Protein AF-A0A5K3EGL2-F1 (afdb_monomer_lite)

Foldseek 3Di:
DVVVVLVVVQVVLCVPQVVCLVVLQVLLVVLVVLLVDDDDAPVNLVSLVVSLVVCVVCVVVSVVSLVSNQVSLVVCVVVVRPHDVVSNVSSVVSVVSSVVSVVSNVVSVVVCVVCVVVNLVVLVVLVVVLVVVLVVLLVCCVPPALPDPPDDLVRSLVRLVVNLVVLVVSVVSLVVSQSSCVVVVHPRDDPVVSVVVNVVSVVSNVVSVLVVVVVVVVVVQVVDDPVRDDPVVVVVVVVVSVVD

Radius of gyration: 32.55 Å; chains: 1; bounding box: 80×24×94 Å

Secondary structure (DSSP, 8-state):
-HHHHHHHHHHHHHHHHTTHHHHHHHHHHHHHHHHTS---SHHHHHHHHHHHHHHHHHHHHHHHHHHHHHHHHHHHHHTT----HHHHHHHHHHHHHHHHHHHHHHHHHHHHHHHHHHHHHHHHHHHHHHHHHHHHHHHHHHHHSTT-TT--HHHHHHHHHHHHHHHHHHHHHHHHHHHHHHHTTPPPPP-HHHHHHHHHHHHHHHHHHHHHHHHHHHHHHHTS-GGG--HHHHHHHHHHHHH-

InterPro domains:
  IPR026983 Dynein heavy chain [PTHR46961] (5-244)

Organism: Mesocestoides corti (NCBI:txid53468)

Sequence (244 aa):
MIITLKKNYVQAFISQFIAPLDEIQNQLEEWDRNLTKHVVNLDDIAFVMETLADIREKDIDLDMSLIQCEDASNLVSKYNVPFPKELADRVESVRYAYLRIKEKALQQLDHILSIQADYKDGLLESITALRQVVAEFEVDYDEKGPMVPGLMPQVALDRQIQFKNRHDNLTRKVVTANKGEQLFGLPISDYSRIAQIGKELELLQRLYGLYNEVNKTVSGYYDIIWRDVNMEKIAADLEDFQKK

Structure (mmCIF, N/CA/C/O backbone):
data_AF-A0A5K3EGL2-F1
#
_entry.id   AF-A0A5K3EGL2-F1
#
loop_
_atom_site.group_PDB
_atom_site.id
_atom_site.type_symbol
_atom_site.label_atom_id
_atom_site.label_alt_id
_atom_site.label_comp_id
_atom_site.label_asym_id
_atom_site.label_entity_id
_atom_site.label_seq_id
_atom_site.pdbx_PDB_ins_code
_atom_site.Cartn_x
_atom_site.Cartn_y
_atom_site.Cartn_z
_atom_site.occupancy
_atom_site.B_iso_or_equiv
_atom_site.auth_seq_id
_atom_site.auth_comp_id
_atom_site.auth_asym_id
_atom_site.auth_atom_id
_atom_site.pdbx_PDB_model_num
ATOM 1 N N . MET A 1 1 ? -3.491 1.022 58.671 1.00 62.78 1 MET A N 1
ATOM 2 C CA . MET A 1 1 ? -3.556 -0.338 58.088 1.00 62.78 1 MET A CA 1
ATOM 3 C C . MET A 1 1 ? -4.687 -0.480 57.060 1.00 62.78 1 MET A C 1
ATOM 5 O O . MET A 1 1 ? -4.384 -0.749 55.909 1.00 62.78 1 MET A O 1
ATOM 9 N N . ILE A 1 2 ? -5.959 -0.218 57.406 1.00 71.31 2 ILE A N 1
ATOM 10 C CA . ILE A 1 2 ? -7.111 -0.362 56.479 1.00 71.31 2 ILE A CA 1
ATOM 11 C C . ILE A 1 2 ? -7.051 0.592 55.268 1.00 71.31 2 ILE A C 1
ATOM 13 O O . ILE A 1 2 ? -7.334 0.182 54.147 1.00 71.31 2 ILE A O 1
ATOM 17 N N . ILE A 1 3 ? -6.642 1.850 55.467 1.00 73.38 3 ILE A N 1
ATOM 18 C CA . ILE A 1 3 ? -6.520 2.845 54.381 1.00 73.38 3 ILE A CA 1
ATOM 19 C C . ILE A 1 3 ? -5.454 2.418 53.356 1.00 73.38 3 ILE A C 1
ATOM 21 O O . ILE A 1 3 ? -5.684 2.493 52.153 1.00 73.38 3 ILE A O 1
ATOM 25 N N . THR A 1 4 ? -4.316 1.907 53.829 1.00 77.00 4 THR A N 1
ATOM 26 C CA . THR A 1 4 ? -3.220 1.404 52.987 1.00 77.00 4 THR A CA 1
ATOM 27 C C . THR A 1 4 ? -3.646 0.182 52.173 1.00 77.00 4 THR A C 1
ATOM 29 O O . THR A 1 4 ? -3.363 0.116 50.984 1.00 77.00 4 THR A O 1
ATOM 32 N N . LEU A 1 5 ? -4.392 -0.748 52.780 1.00 80.25 5 LEU A N 1
ATOM 33 C CA . LEU A 1 5 ? -4.936 -1.921 52.084 1.00 80.25 5 LEU A CA 1
ATOM 34 C C . LEU A 1 5 ? -5.931 -1.528 50.987 1.00 80.25 5 LEU A C 1
ATOM 36 O O . LEU A 1 5 ? -5.838 -2.040 49.876 1.00 80.25 5 LEU A O 1
ATOM 40 N N . LYS A 1 6 ? -6.836 -0.579 51.266 1.00 78.31 6 LYS A N 1
ATOM 41 C CA . LYS A 1 6 ? -7.768 -0.051 50.256 1.00 78.31 6 LYS A CA 1
ATOM 42 C C . LYS A 1 6 ? -7.030 0.609 49.093 1.00 78.31 6 LYS A C 1
ATOM 44 O O . LYS A 1 6 ? -7.375 0.360 47.946 1.00 78.31 6 LYS A O 1
ATOM 49 N N . LYS A 1 7 ? -5.996 1.405 49.378 1.00 80.62 7 LYS A N 1
ATOM 50 C CA . LYS A 1 7 ? -5.182 2.055 48.343 1.00 80.62 7 LYS A CA 1
ATOM 51 C C . LYS A 1 7 ? -4.456 1.033 47.458 1.00 80.62 7 LYS A C 1
ATOM 53 O O . LYS A 1 7 ? -4.503 1.153 46.240 1.00 80.62 7 LYS A O 1
ATOM 58 N N . ASN A 1 8 ? -3.855 0.006 48.060 1.00 84.44 8 ASN A N 1
ATOM 59 C CA . ASN A 1 8 ? -3.167 -1.055 47.321 1.00 84.44 8 ASN A CA 1
ATOM 60 C C . ASN A 1 8 ? -4.141 -1.893 46.478 1.00 84.44 8 ASN A C 1
ATOM 62 O O . ASN A 1 8 ? -3.825 -2.231 45.342 1.00 84.44 8 ASN A O 1
ATOM 66 N N . TYR A 1 9 ? -5.335 -2.189 47.006 1.00 85.19 9 TYR A N 1
ATOM 67 C CA . TYR A 1 9 ? -6.390 -2.876 46.260 1.00 85.19 9 TYR A CA 1
ATOM 68 C C . TYR A 1 9 ? -6.834 -2.071 45.036 1.00 85.19 9 TYR A C 1
ATOM 70 O O . TYR A 1 9 ? -6.887 -2.619 43.943 1.00 85.19 9 TYR A O 1
ATOM 78 N N . VAL A 1 10 ? -7.094 -0.770 45.199 1.00 83.19 10 VAL A N 1
ATOM 79 C CA . VAL A 1 10 ? -7.485 0.114 44.088 1.00 83.19 10 VAL A CA 1
ATOM 80 C C . VAL A 1 10 ? -6.403 0.160 43.015 1.00 83.19 10 VAL A C 1
ATOM 82 O O . VAL A 1 10 ? -6.712 0.070 41.834 1.00 83.19 10 VAL A O 1
ATOM 85 N N . GLN A 1 11 ? -5.133 0.247 43.409 1.00 84.25 11 GLN A N 1
ATOM 86 C CA . GLN A 1 11 ? -4.030 0.268 42.454 1.00 84.25 11 GLN A CA 1
ATOM 87 C C . GLN A 1 11 ? -3.913 -1.051 41.674 1.00 84.25 11 GLN A C 1
ATOM 89 O O . GLN A 1 11 ? -3.769 -1.019 40.454 1.00 84.25 11 GLN A O 1
ATOM 94 N N . ALA A 1 12 ? -4.036 -2.196 42.354 1.00 85.44 12 ALA A N 1
ATOM 95 C CA . ALA A 1 12 ? -4.054 -3.504 41.703 1.00 85.44 12 ALA A CA 1
ATOM 96 C C . ALA A 1 12 ? -5.269 -3.656 40.768 1.00 85.44 12 ALA A C 1
ATOM 98 O O . ALA A 1 12 ? -5.126 -4.101 39.632 1.00 85.44 12 ALA A O 1
ATOM 99 N N . PHE A 1 13 ? -6.445 -3.208 41.211 1.00 86.00 13 PHE A N 1
ATOM 100 C CA . PHE A 1 13 ? -7.677 -3.226 40.426 1.00 86.00 13 PHE A CA 1
ATOM 101 C C . PHE A 1 13 ? -7.549 -2.399 39.140 1.00 86.00 13 PHE A C 1
ATOM 103 O O . PHE A 1 13 ? -7.851 -2.899 38.061 1.00 86.00 13 PHE A O 1
ATOM 110 N N . ILE A 1 14 ? -7.029 -1.170 39.236 1.00 85.12 14 ILE A N 1
ATOM 111 C CA . ILE A 1 14 ? -6.765 -0.312 38.071 1.00 85.12 14 ILE A CA 1
ATOM 112 C C . ILE A 1 14 ? -5.791 -1.003 37.113 1.00 85.12 14 ILE A C 1
ATOM 114 O O . ILE A 1 14 ? -6.072 -1.093 35.922 1.00 85.12 14 ILE A O 1
ATOM 118 N N . SER A 1 15 ? -4.680 -1.545 37.625 1.00 83.94 15 SER A N 1
ATOM 119 C CA . SER A 1 15 ? -3.686 -2.215 36.775 1.00 83.94 15 SER A CA 1
ATOM 120 C C . SER A 1 15 ? -4.221 -3.456 36.061 1.00 83.94 15 SER A C 1
ATOM 122 O O . SER A 1 15 ? -3.704 -3.818 35.014 1.00 83.94 15 SER A O 1
ATOM 124 N N . GLN A 1 16 ? -5.242 -4.109 36.615 1.00 86.06 16 GLN A N 1
ATOM 125 C CA . GLN A 1 16 ? -5.777 -5.344 36.058 1.00 86.06 16 GLN A CA 1
ATOM 126 C C . GLN A 1 16 ? -6.935 -5.100 35.089 1.00 86.06 16 GLN A C 1
ATOM 128 O O . GLN A 1 16 ? -7.006 -5.763 34.061 1.00 86.06 16 GLN A O 1
ATOM 133 N N . PHE A 1 17 ? -7.838 -4.173 35.415 1.00 85.25 17 PHE A N 1
ATOM 134 C CA . PHE A 1 17 ? -9.096 -4.001 34.681 1.00 85.25 17 PHE A CA 1
ATOM 135 C C . PHE A 1 17 ? -9.165 -2.728 33.838 1.00 85.25 17 PHE A C 1
ATOM 137 O O . PHE A 1 17 ? -10.040 -2.629 32.991 1.00 85.25 17 PHE A O 1
ATOM 144 N N . ILE A 1 18 ? -8.276 -1.755 34.063 1.00 85.62 18 ILE A N 1
ATOM 145 C CA . ILE A 1 18 ? -8.282 -0.466 33.345 1.00 85.62 18 ILE A CA 1
ATOM 146 C C . ILE A 1 18 ? -7.029 -0.284 32.482 1.00 85.62 18 ILE A C 1
ATOM 148 O O . ILE A 1 18 ? -7.035 0.536 31.573 1.00 85.62 18 ILE A O 1
ATOM 152 N N . ALA A 1 19 ? -5.975 -1.078 32.689 1.00 86.06 19 ALA A N 1
ATOM 153 C CA . ALA A 1 19 ? -4.769 -1.032 31.857 1.00 86.06 19 ALA A CA 1
ATOM 154 C C . ALA A 1 19 ? -5.021 -1.126 30.333 1.00 86.06 19 ALA A C 1
ATOM 156 O O . ALA A 1 19 ? -4.348 -0.397 29.605 1.00 86.06 19 ALA A O 1
ATOM 157 N N . PRO A 1 20 ? -5.995 -1.917 29.826 1.00 90.38 20 PRO A N 1
ATOM 158 C CA . PRO A 1 20 ? -6.284 -1.956 28.388 1.00 90.38 20 PRO A CA 1
ATOM 159 C C . PRO A 1 20 ? -6.784 -0.623 27.810 1.00 90.38 20 PRO A C 1
ATOM 161 O O . PRO A 1 20 ? -6.711 -0.413 26.605 1.00 90.38 20 PRO A O 1
ATOM 164 N N . LEU A 1 21 ? -7.278 0.299 28.645 1.00 91.94 21 LEU A N 1
ATOM 165 C CA . LEU A 1 21 ? -7.880 1.557 28.199 1.00 91.94 21 LEU A CA 1
ATOM 166 C C . LEU A 1 21 ? -6.907 2.435 27.396 1.00 91.94 21 LEU A C 1
ATOM 168 O O . LEU A 1 21 ? -7.332 3.103 26.455 1.00 91.94 21 LEU A O 1
ATOM 172 N N . ASP A 1 22 ? -5.619 2.431 27.753 1.00 91.50 22 ASP A N 1
ATOM 173 C CA . ASP A 1 22 ? -4.585 3.177 27.025 1.00 91.50 22 ASP A CA 1
ATOM 174 C C . ASP A 1 22 ? -4.416 2.644 25.595 1.00 91.50 22 ASP A C 1
ATOM 176 O O . ASP A 1 22 ? -4.361 3.415 24.639 1.00 91.50 22 ASP A O 1
ATOM 180 N N . GLU A 1 23 ? -4.371 1.320 25.442 1.00 92.88 23 GLU A N 1
ATOM 181 C CA . GLU A 1 23 ? -4.231 0.652 24.147 1.00 92.88 23 GLU A CA 1
ATOM 182 C C . GLU A 1 23 ? -5.470 0.865 23.274 1.00 92.88 23 GLU A C 1
ATOM 184 O O . GLU A 1 23 ? -5.342 1.244 22.109 1.00 92.88 23 GLU A O 1
ATOM 189 N N . ILE A 1 24 ? -6.664 0.731 23.864 1.00 94.44 24 ILE A N 1
ATOM 190 C CA . ILE A 1 24 ? -7.936 1.016 23.192 1.00 94.44 24 ILE A CA 1
ATOM 191 C C . ILE A 1 24 ? -7.940 2.454 22.672 1.00 94.44 24 ILE A C 1
ATOM 193 O O . ILE A 1 24 ? -8.235 2.689 21.503 1.00 94.44 24 ILE A O 1
ATOM 197 N N . GLN A 1 25 ? -7.585 3.425 23.516 1.00 94.50 25 GLN A N 1
ATOM 198 C CA . GLN A 1 25 ? -7.585 4.829 23.123 1.00 94.50 25 GLN A CA 1
ATOM 199 C C . GLN A 1 25 ? -6.607 5.103 21.970 1.00 94.50 25 GLN A C 1
ATOM 201 O O . GLN A 1 25 ? -6.988 5.764 21.005 1.00 94.50 25 GLN A O 1
ATOM 206 N N . ASN A 1 26 ? -5.388 4.561 22.029 1.00 95.06 26 ASN A N 1
ATOM 207 C CA . ASN A 1 26 ? -4.402 4.717 20.957 1.00 95.06 26 ASN A CA 1
ATOM 208 C C . ASN A 1 26 ? -4.911 4.134 19.629 1.00 95.06 26 ASN A C 1
ATOM 210 O O . ASN A 1 26 ? -4.764 4.770 18.584 1.00 95.06 26 ASN A O 1
ATOM 214 N N . GLN A 1 27 ? -5.557 2.964 19.673 1.00 95.50 27 GLN A N 1
ATOM 215 C CA . GLN A 1 27 ? -6.130 2.335 18.484 1.00 95.50 27 GLN A CA 1
ATOM 216 C C . GLN A 1 27 ? -7.259 3.184 17.883 1.00 95.50 27 GLN A C 1
ATOM 218 O O . GLN A 1 27 ? -7.320 3.370 16.667 1.00 95.50 27 GLN A O 1
ATOM 223 N N . LEU A 1 28 ? -8.129 3.756 18.723 1.00 95.94 28 LEU A N 1
ATOM 224 C CA . LEU A 1 28 ? -9.195 4.654 18.269 1.00 95.94 28 LEU A CA 1
ATOM 225 C C . LEU A 1 28 ? -8.644 5.936 17.637 1.00 95.94 28 LEU A C 1
ATOM 227 O O . LEU A 1 28 ? -9.178 6.385 16.626 1.00 95.94 28 LEU A O 1
ATOM 231 N N . GLU A 1 29 ? -7.591 6.526 18.206 1.00 95.44 29 GLU A N 1
ATOM 232 C CA . GLU A 1 29 ? -6.939 7.720 17.655 1.00 95.44 29 GLU A CA 1
ATOM 233 C C . GLU A 1 29 ? -6.282 7.434 16.295 1.00 95.44 29 GLU A C 1
ATOM 235 O O . GLU A 1 29 ? -6.372 8.249 15.369 1.00 95.44 29 GLU A O 1
ATOM 240 N N . GLU A 1 30 ? -5.666 6.259 16.141 1.00 95.44 30 GLU A N 1
ATOM 241 C CA . GLU A 1 30 ? -5.130 5.804 14.860 1.00 95.44 30 GLU A CA 1
ATOM 242 C C . GLU A 1 30 ? -6.237 5.630 13.813 1.00 95.44 30 GLU A C 1
ATOM 244 O O . GLU A 1 30 ? -6.131 6.181 12.711 1.00 95.44 30 GLU A O 1
ATOM 249 N N . TRP A 1 31 ? -7.323 4.935 14.158 1.00 96.00 31 TRP A N 1
ATOM 250 C CA . TRP A 1 31 ? -8.474 4.784 13.271 1.00 96.00 31 TRP A CA 1
ATOM 251 C C . TRP A 1 31 ? -9.109 6.129 12.916 1.00 96.00 31 TRP A C 1
ATOM 253 O O . TRP A 1 31 ? -9.440 6.351 11.751 1.00 96.00 31 TRP A O 1
ATOM 263 N N . ASP A 1 32 ? -9.221 7.066 13.862 1.00 95.25 32 ASP A N 1
ATOM 264 C CA . ASP A 1 32 ? -9.782 8.395 13.595 1.00 95.25 32 ASP A CA 1
ATOM 265 C C . ASP A 1 32 ? -8.952 9.136 12.545 1.00 95.25 32 ASP A C 1
ATOM 267 O O . ASP A 1 32 ? -9.493 9.679 11.573 1.00 95.25 32 ASP A O 1
ATOM 271 N N . ARG A 1 33 ? -7.623 9.115 12.706 1.00 94.44 33 ARG A N 1
ATOM 272 C CA . ARG A 1 33 ? -6.679 9.723 11.765 1.00 94.44 33 ARG A CA 1
ATOM 273 C C . ARG A 1 33 ? -6.791 9.084 10.386 1.00 94.44 33 ARG A C 1
ATOM 275 O O . ARG A 1 33 ? -6.890 9.808 9.395 1.00 94.44 33 ARG A O 1
ATOM 282 N N . ASN A 1 34 ? -6.813 7.757 10.323 1.00 94.00 34 ASN A N 1
ATOM 283 C CA . ASN A 1 34 ? -6.840 7.022 9.063 1.00 94.00 34 ASN A CA 1
ATOM 284 C C . ASN A 1 34 ? -8.167 7.236 8.310 1.00 94.00 34 ASN A C 1
ATOM 286 O O . ASN A 1 34 ? -8.148 7.502 7.109 1.00 94.00 34 ASN A O 1
ATOM 290 N N . LEU A 1 35 ? -9.304 7.247 9.019 1.00 93.25 35 LEU A N 1
ATOM 291 C CA . LEU A 1 35 ? -10.631 7.533 8.455 1.00 93.25 35 LEU A CA 1
ATOM 292 C C . LEU A 1 35 ? -10.834 9.005 8.056 1.00 93.25 35 LEU A C 1
ATOM 294 O O . LEU A 1 35 ? -11.760 9.308 7.315 1.00 93.25 35 LEU A O 1
ATOM 298 N N . THR A 1 36 ? -10.013 9.943 8.546 1.00 90.75 36 THR A N 1
ATOM 299 C CA . THR A 1 36 ? -10.085 11.365 8.132 1.00 90.75 36 THR A CA 1
ATOM 300 C C . THR A 1 36 ? -9.429 11.607 6.772 1.00 90.75 36 THR A C 1
ATOM 302 O O . THR A 1 36 ? -9.580 12.679 6.184 1.00 90.75 36 THR A O 1
ATOM 305 N N . LYS A 1 37 ? -8.657 10.642 6.266 1.00 88.31 37 LYS A N 1
ATOM 306 C CA . LYS A 1 37 ? -7.915 10.810 5.022 1.00 88.31 37 LYS A CA 1
ATOM 307 C C . LYS A 1 37 ? -8.882 10.982 3.845 1.00 88.31 37 LYS A C 1
ATOM 309 O O . LYS A 1 37 ? -9.731 10.132 3.592 1.00 88.31 37 LYS A O 1
ATOM 314 N N . HIS A 1 38 ? -8.732 12.087 3.114 1.00 84.94 38 HIS A N 1
ATOM 315 C CA . HIS A 1 38 ? -9.537 12.359 1.926 1.00 84.94 38 HIS A CA 1
ATOM 316 C C . HIS A 1 38 ? -9.183 11.377 0.805 1.00 84.94 38 HIS A C 1
ATOM 318 O O . HIS A 1 38 ? -8.007 11.157 0.517 1.00 84.94 38 HIS A O 1
ATOM 324 N N . VAL A 1 39 ? -10.202 10.833 0.145 1.00 85.31 39 VAL A N 1
ATOM 325 C CA . VAL A 1 39 ? -10.034 9.892 -0.963 1.00 85.31 39 VAL A CA 1
ATOM 326 C C . VAL A 1 39 ? -9.847 10.674 -2.259 1.00 85.31 39 VAL A C 1
ATOM 328 O O . VAL A 1 39 ? -10.748 11.392 -2.684 1.00 85.31 39 VAL A O 1
ATOM 331 N N . VAL A 1 40 ? -8.663 10.594 -2.869 1.00 83.75 40 VAL A N 1
ATOM 332 C CA . VAL A 1 40 ? -8.373 11.257 -4.156 1.00 83.75 40 VAL A CA 1
ATOM 333 C C . VAL A 1 40 ? -8.038 10.231 -5.237 1.00 83.75 40 VAL A C 1
ATOM 335 O O . VAL A 1 40 ? -8.406 10.401 -6.400 1.00 83.75 40 VAL A O 1
ATOM 338 N N . ASN A 1 41 ? -7.351 9.151 -4.870 1.00 82.94 41 ASN A N 1
ATOM 339 C CA . ASN A 1 41 ? -6.872 8.138 -5.805 1.00 82.94 41 ASN A CA 1
ATOM 340 C C . ASN A 1 41 ? -7.142 6.702 -5.311 1.00 82.94 41 ASN A C 1
ATOM 342 O O . ASN A 1 41 ? -7.651 6.479 -4.215 1.00 82.94 41 ASN A O 1
ATOM 346 N N . LEU A 1 42 ? -6.777 5.720 -6.141 1.00 82.75 42 LEU A N 1
ATOM 347 C CA . LEU A 1 42 ? -6.914 4.291 -5.835 1.00 82.75 42 LEU A CA 1
ATOM 348 C C . LEU A 1 42 ? -6.120 3.852 -4.596 1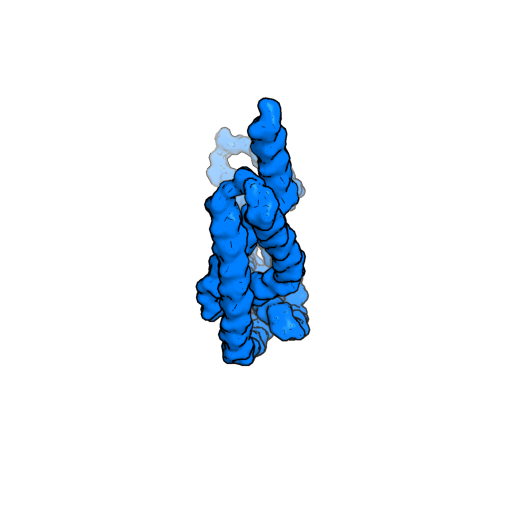.00 82.75 42 LEU A C 1
ATOM 350 O O . LEU A 1 42 ? -6.595 2.998 -3.853 1.00 82.75 42 LEU A O 1
ATOM 354 N N . ASP A 1 43 ? -4.942 4.435 -4.356 1.00 84.81 43 ASP A N 1
ATOM 355 C CA . ASP A 1 43 ? -4.130 4.120 -3.175 1.00 84.81 43 ASP A CA 1
ATOM 356 C C . ASP A 1 43 ? -4.810 4.613 -1.885 1.00 84.81 43 ASP A C 1
ATOM 358 O O . ASP A 1 43 ? -4.735 3.956 -0.848 1.00 84.81 43 ASP A O 1
ATOM 362 N N . ASP A 1 44 ? -5.523 5.741 -1.941 1.00 88.69 44 ASP A N 1
ATOM 363 C CA . ASP A 1 44 ? -6.315 6.249 -0.823 1.00 88.69 44 ASP A CA 1
ATOM 364 C C . ASP A 1 44 ? -7.527 5.354 -0.548 1.00 88.69 44 ASP A C 1
ATOM 366 O O . ASP A 1 44 ? -7.792 5.048 0.613 1.00 88.69 44 ASP A O 1
ATOM 370 N N . ILE A 1 45 ? -8.220 4.880 -1.596 1.00 88.50 45 ILE A N 1
ATOM 371 C CA . ILE A 1 45 ? -9.308 3.897 -1.449 1.00 88.50 45 ILE A CA 1
ATOM 372 C C . ILE A 1 45 ? -8.769 2.625 -0.791 1.00 88.50 45 ILE A C 1
ATOM 374 O O . ILE A 1 45 ? -9.356 2.153 0.179 1.00 88.50 45 ILE A O 1
ATOM 378 N N . ALA A 1 46 ? -7.641 2.093 -1.274 1.00 87.50 46 ALA A N 1
ATOM 379 C CA . ALA A 1 46 ? -7.024 0.894 -0.712 1.00 87.50 46 ALA A CA 1
ATOM 380 C C . ALA A 1 46 ? -6.679 1.068 0.774 1.00 87.50 46 ALA A C 1
ATOM 382 O O . ALA A 1 46 ? -7.032 0.220 1.588 1.00 87.50 46 ALA A O 1
ATOM 383 N N . PHE A 1 47 ? -6.062 2.195 1.134 1.00 91.12 47 PHE A N 1
ATOM 384 C CA . PHE A 1 47 ? -5.692 2.505 2.515 1.00 91.12 47 PHE A CA 1
ATOM 385 C C . PHE A 1 47 ? -6.906 2.604 3.450 1.00 91.12 47 PHE A C 1
ATOM 387 O O . PHE A 1 47 ? -6.900 2.073 4.564 1.00 91.12 47 PHE A O 1
ATOM 394 N N . VAL A 1 48 ? -7.971 3.281 3.010 1.00 92.50 48 VAL A N 1
ATOM 395 C CA . VAL A 1 48 ? -9.193 3.396 3.814 1.00 92.50 48 VAL A CA 1
ATOM 396 C C . VAL A 1 48 ? -9.894 2.042 3.923 1.00 92.50 48 VAL A C 1
ATOM 398 O O . VAL A 1 48 ? -10.346 1.689 5.007 1.00 92.50 48 VAL A O 1
ATOM 401 N N . MET A 1 49 ? -9.933 1.246 2.850 1.00 90.50 49 MET A N 1
ATOM 402 C CA . MET A 1 49 ? -10.493 -0.111 2.879 1.00 90.50 49 MET A CA 1
ATOM 403 C C . MET A 1 49 ? -9.719 -1.047 3.815 1.00 90.50 49 MET A C 1
ATOM 405 O O . MET A 1 49 ? -10.342 -1.831 4.526 1.00 90.50 49 MET A O 1
ATOM 409 N N . GLU A 1 50 ? -8.389 -0.942 3.866 1.00 92.62 50 GLU A N 1
ATOM 410 C CA . GLU A 1 50 ? -7.551 -1.669 4.828 1.00 92.62 50 GLU A CA 1
ATOM 411 C C . GLU A 1 50 ? -7.868 -1.249 6.269 1.00 92.62 50 GLU A C 1
ATOM 413 O O . GLU A 1 50 ? -8.065 -2.100 7.132 1.00 92.62 50 GLU A O 1
ATOM 418 N N . THR A 1 51 ? -8.034 0.054 6.513 1.00 94.81 51 THR A N 1
ATOM 419 C CA . THR A 1 51 ? -8.452 0.570 7.828 1.00 94.81 51 THR A CA 1
ATOM 420 C C . THR A 1 51 ? -9.844 0.058 8.218 1.00 94.81 51 THR A C 1
ATOM 422 O O . THR A 1 51 ? -10.053 -0.355 9.353 1.00 94.81 51 THR A O 1
ATOM 425 N N . LEU A 1 52 ? -10.806 0.051 7.290 1.00 94.19 52 LEU A N 1
ATOM 426 C CA . LEU A 1 52 ? -12.153 -0.477 7.532 1.00 94.19 52 LEU A CA 1
ATOM 427 C C . LEU A 1 52 ? -12.136 -1.989 7.806 1.00 94.19 52 LEU A C 1
ATOM 429 O O . LEU A 1 52 ? -12.919 -2.472 8.626 1.00 94.19 52 LEU A O 1
ATOM 433 N N . ALA A 1 53 ? -11.250 -2.735 7.142 1.00 93.62 53 ALA A N 1
ATOM 434 C CA . ALA A 1 53 ? -11.044 -4.155 7.404 1.00 93.62 53 ALA A CA 1
ATOM 435 C C . ALA A 1 53 ? -10.436 -4.392 8.797 1.00 93.62 53 ALA A C 1
ATOM 437 O O . ALA A 1 53 ? -10.955 -5.229 9.532 1.00 93.62 53 ALA A O 1
ATOM 438 N N . ASP A 1 54 ? -9.420 -3.614 9.183 1.00 95.69 54 ASP A N 1
ATOM 439 C CA . ASP A 1 54 ? -8.797 -3.669 10.514 1.00 95.69 54 ASP A CA 1
ATOM 440 C C . ASP A 1 54 ? -9.801 -3.342 11.629 1.00 95.69 54 ASP A C 1
ATOM 442 O O . ASP A 1 54 ? -9.884 -4.068 12.621 1.00 95.69 54 ASP A O 1
ATOM 446 N N . ILE A 1 55 ? -10.632 -2.306 11.433 1.00 95.75 55 ILE A N 1
ATOM 447 C CA . ILE A 1 55 ? -11.744 -1.991 12.340 1.00 95.75 55 ILE A CA 1
ATOM 448 C C . ILE A 1 55 ? -12.651 -3.210 12.463 1.00 95.75 55 ILE A C 1
ATOM 450 O O . ILE A 1 55 ? -12.897 -3.665 13.570 1.00 95.75 55 ILE A O 1
ATOM 454 N N . ARG A 1 56 ? -13.116 -3.781 11.346 1.00 94.69 56 ARG A N 1
ATOM 455 C CA . ARG A 1 56 ? -14.033 -4.930 11.361 1.00 94.69 56 ARG A CA 1
ATOM 456 C C . ARG A 1 56 ? -13.448 -6.159 12.064 1.00 94.69 56 ARG A C 1
ATOM 458 O O . ARG A 1 56 ? -14.209 -6.904 12.677 1.00 94.69 56 ARG A O 1
ATOM 465 N N . GLU A 1 57 ? -12.146 -6.396 11.941 1.00 96.12 57 GLU A N 1
ATOM 466 C CA . GLU A 1 57 ? -11.464 -7.527 12.577 1.00 96.12 57 GLU A CA 1
ATOM 467 C C . GLU A 1 57 ? -11.348 -7.340 14.094 1.00 96.12 57 GLU A C 1
ATOM 469 O O . GLU A 1 57 ? -11.667 -8.256 14.849 1.00 96.12 57 GLU A O 1
ATOM 474 N N . LYS A 1 58 ? -10.953 -6.144 14.543 1.00 94.94 58 LYS A N 1
ATOM 475 C CA . LYS A 1 58 ? -10.678 -5.852 15.960 1.00 94.94 58 LYS A CA 1
ATOM 476 C C . LYS A 1 58 ? -11.878 -5.319 16.742 1.00 94.94 58 LYS A C 1
ATOM 478 O O . LYS A 1 58 ? -11.801 -5.231 17.966 1.00 94.94 58 LYS A O 1
ATOM 483 N N . ASP A 1 59 ? -12.968 -4.960 16.064 1.00 92.75 59 ASP A N 1
ATOM 484 C CA . ASP A 1 59 ? -14.140 -4.294 16.645 1.00 92.75 59 ASP A CA 1
ATOM 485 C C . ASP A 1 59 ? -14.659 -5.011 17.893 1.00 92.75 59 ASP A C 1
ATOM 487 O O . ASP A 1 59 ? -14.814 -4.409 18.952 1.00 92.75 59 ASP A O 1
ATOM 491 N N . ILE A 1 60 ? -14.884 -6.321 17.770 1.00 94.62 60 ILE A N 1
ATOM 492 C CA . ILE A 1 60 ? -15.499 -7.141 18.816 1.00 94.62 60 ILE A CA 1
ATOM 493 C C . ILE A 1 60 ? -14.586 -7.228 20.041 1.00 94.62 60 ILE A C 1
ATOM 495 O O . ILE A 1 60 ? -15.051 -7.046 21.166 1.00 94.62 60 ILE A O 1
ATOM 499 N N . ASP A 1 61 ? -13.296 -7.485 19.834 1.00 94.88 61 ASP A N 1
ATOM 500 C CA . ASP A 1 61 ? -12.332 -7.643 20.926 1.00 94.88 61 ASP A CA 1
ATOM 501 C C . ASP A 1 61 ? -12.117 -6.325 21.681 1.00 94.88 61 ASP A C 1
ATOM 503 O O . ASP A 1 61 ? -12.041 -6.303 22.917 1.00 94.88 61 ASP A O 1
ATOM 507 N N . LEU A 1 62 ? -12.081 -5.210 20.947 1.00 94.69 62 LEU A N 1
ATOM 508 C CA . LEU A 1 62 ? -11.980 -3.875 21.520 1.00 94.69 62 LEU A CA 1
ATOM 509 C C . LEU A 1 62 ? -13.250 -3.513 22.305 1.00 94.69 62 LEU A C 1
ATOM 511 O O . LEU A 1 62 ? -13.140 -3.048 23.442 1.00 94.69 62 LEU A O 1
ATOM 515 N N . ASP A 1 63 ? -14.442 -3.795 21.765 1.00 95.69 63 ASP A N 1
ATOM 516 C CA . ASP A 1 63 ? -15.718 -3.580 22.463 1.00 95.69 63 ASP A CA 1
ATOM 517 C C . ASP A 1 63 ? -15.779 -4.361 23.775 1.00 95.69 63 ASP A C 1
ATOM 519 O O . ASP A 1 63 ? -16.067 -3.805 24.833 1.00 95.69 63 ASP A O 1
ATOM 523 N N . MET A 1 64 ? -15.436 -5.649 23.725 1.00 94.62 64 MET A N 1
ATOM 524 C CA . MET A 1 64 ? -15.439 -6.528 24.892 1.00 94.62 64 MET A CA 1
ATOM 525 C C . MET A 1 64 ? -14.486 -6.027 25.979 1.00 94.62 64 MET A C 1
ATOM 527 O O . MET A 1 64 ? -14.844 -6.021 27.158 1.00 94.62 64 MET A O 1
ATOM 531 N N . SER A 1 65 ? -13.295 -5.567 25.594 1.00 94.44 65 SER A N 1
ATOM 532 C CA . SER A 1 65 ? -12.313 -4.999 26.525 1.00 94.44 65 SER A CA 1
ATOM 533 C C . SER A 1 65 ? -12.799 -3.678 27.132 1.00 94.44 65 SER A C 1
ATOM 535 O O . SER A 1 65 ? -12.596 -3.416 28.320 1.00 94.44 65 SER A O 1
ATOM 537 N N . LEU A 1 66 ? -13.498 -2.859 26.346 1.00 94.38 66 LEU A N 1
ATOM 538 C CA . LEU A 1 66 ? -14.080 -1.608 26.817 1.00 94.38 66 LEU A CA 1
ATOM 539 C C . LEU A 1 66 ? -15.256 -1.843 27.776 1.00 94.38 66 LEU A C 1
ATOM 541 O O . LEU A 1 66 ? -15.324 -1.187 28.814 1.00 94.38 66 LEU A O 1
ATOM 545 N N . ILE A 1 67 ? -16.119 -2.828 27.496 1.00 94.69 67 ILE A N 1
ATOM 546 C CA . ILE A 1 67 ? -17.200 -3.253 28.403 1.00 94.69 67 ILE A CA 1
ATOM 547 C C . ILE A 1 67 ? -16.619 -3.678 29.757 1.00 94.69 67 ILE A C 1
ATOM 549 O O . ILE A 1 67 ? -17.130 -3.284 30.803 1.00 94.69 67 ILE A O 1
ATOM 553 N N . GLN A 1 68 ? -15.508 -4.422 29.769 1.00 93.19 68 GLN A N 1
ATOM 554 C CA . GLN A 1 68 ? -14.845 -4.807 31.020 1.00 93.19 68 GLN A CA 1
ATOM 555 C C . GLN A 1 68 ? -14.360 -3.592 31.825 1.00 93.19 68 GLN A C 1
ATOM 557 O O . GLN A 1 68 ? -14.505 -3.573 33.050 1.00 93.19 68 GLN A O 1
ATOM 562 N N . CYS A 1 69 ? -13.823 -2.566 31.156 1.00 92.00 69 CYS A N 1
ATOM 563 C CA . CYS A 1 69 ? -13.412 -1.318 31.804 1.00 92.00 69 CYS A CA 1
ATOM 564 C C . CYS A 1 69 ? -14.615 -0.567 32.407 1.00 92.00 69 CYS A C 1
ATOM 566 O O . CYS A 1 69 ? -14.528 -0.031 33.516 1.00 92.00 69 CYS A O 1
ATOM 568 N N . GLU A 1 70 ? -15.749 -0.546 31.704 1.00 92.50 70 GLU A N 1
ATOM 569 C CA . GLU A 1 70 ? -16.999 0.071 32.167 1.00 92.50 70 GLU A CA 1
ATOM 570 C C . GLU A 1 70 ? -17.586 -0.661 33.371 1.00 92.50 70 GLU A C 1
ATOM 572 O O . GLU A 1 70 ? -17.897 -0.033 34.385 1.00 92.50 70 GLU A O 1
ATOM 577 N N . ASP A 1 71 ? -17.684 -1.987 33.301 1.00 90.75 71 ASP A N 1
ATOM 578 C CA . ASP A 1 71 ? -18.155 -2.826 34.401 1.00 90.75 71 ASP A CA 1
ATOM 579 C C . ASP A 1 71 ? -17.270 -2.661 35.638 1.00 90.75 71 ASP A C 1
ATOM 581 O O . ASP A 1 71 ? -17.773 -2.530 36.760 1.00 90.75 71 ASP A O 1
ATOM 585 N N . ALA A 1 72 ? -15.951 -2.593 35.442 1.00 88.94 72 ALA A N 1
ATOM 586 C CA . ALA A 1 72 ? -14.994 -2.332 36.505 1.00 88.94 72 ALA A CA 1
ATOM 587 C C . ALA A 1 72 ? -15.217 -0.952 37.153 1.00 88.94 72 ALA A C 1
ATOM 589 O O . ALA A 1 72 ? -15.288 -0.853 38.382 1.00 88.94 72 ALA A O 1
ATOM 590 N N . SER A 1 73 ? -15.392 0.098 36.345 1.00 87.81 73 SER A N 1
ATOM 591 C CA . SER A 1 73 ? -15.692 1.457 36.818 1.00 87.81 73 SER A CA 1
ATOM 592 C C . SER A 1 73 ? -17.018 1.512 37.598 1.00 87.81 73 SER A C 1
ATOM 594 O O . SER A 1 73 ? -17.082 2.013 38.729 1.00 87.81 73 SER A O 1
ATOM 596 N N . ASN A 1 74 ? -18.069 0.891 37.055 1.00 87.75 74 ASN A N 1
ATOM 597 C CA . ASN A 1 74 ? -19.401 0.818 37.657 1.00 87.75 74 ASN A CA 1
ATOM 598 C C . ASN A 1 74 ? -19.402 0.058 38.989 1.00 87.75 74 ASN A C 1
ATOM 600 O O . ASN A 1 74 ? -20.035 0.486 39.960 1.00 87.75 74 ASN A O 1
ATOM 604 N N . LEU A 1 75 ? -18.679 -1.061 39.065 1.00 87.06 75 LEU A N 1
ATOM 605 C CA . LEU A 1 75 ? -18.574 -1.876 40.273 1.00 87.06 75 LEU A CA 1
ATOM 606 C C . LEU A 1 75 ? -17.912 -1.097 41.415 1.00 87.06 75 LEU A C 1
ATOM 608 O O . LEU A 1 75 ? -18.396 -1.101 42.548 1.00 87.06 75 LEU A O 1
ATOM 612 N N . VAL A 1 76 ? -16.835 -0.382 41.111 1.00 83.75 76 VAL A N 1
ATOM 613 C CA . VAL A 1 76 ? -16.099 0.430 42.083 1.00 83.75 76 VAL A CA 1
ATOM 614 C C . VAL A 1 76 ? -16.934 1.613 42.584 1.00 83.75 76 VAL A C 1
ATOM 616 O O . VAL A 1 76 ? -16.941 1.884 43.790 1.00 83.75 76 VAL A O 1
ATOM 619 N N . SER A 1 77 ? -17.701 2.247 41.691 1.00 83.19 77 SER A N 1
ATOM 620 C CA . SER A 1 77 ? -18.684 3.279 42.042 1.00 83.19 77 SER A CA 1
ATOM 621 C C . SER A 1 77 ? -19.771 2.731 42.981 1.00 83.19 77 SER A C 1
ATOM 623 O O . SER A 1 77 ? -20.028 3.296 44.047 1.00 83.19 77 SER A O 1
ATOM 625 N N . LYS A 1 78 ? -20.335 1.555 42.668 1.00 86.69 78 LYS A N 1
ATOM 626 C CA . LYS A 1 78 ? -21.382 0.898 43.469 1.00 86.69 78 LYS A CA 1
ATOM 627 C C . LYS A 1 78 ? -20.950 0.583 44.904 1.00 86.69 78 LYS A C 1
ATOM 629 O O . LYS A 1 78 ? -21.751 0.725 45.826 1.00 86.69 78 LYS A O 1
ATOM 634 N N . TYR A 1 79 ? -19.706 0.151 45.109 1.00 84.31 79 TYR A N 1
ATOM 635 C CA . TYR A 1 79 ? -19.182 -0.190 46.440 1.00 84.31 79 TYR A CA 1
ATOM 636 C C . TYR A 1 79 ? -18.506 0.987 47.166 1.00 84.31 79 TYR A C 1
ATOM 638 O O . TYR A 1 79 ? -17.938 0.793 48.243 1.00 84.31 79 TYR A O 1
ATOM 646 N N . ASN A 1 80 ? -18.588 2.205 46.613 1.00 78.62 80 ASN A N 1
ATOM 647 C CA . ASN A 1 80 ? -18.040 3.438 47.186 1.00 78.62 80 ASN A CA 1
ATOM 648 C C . ASN A 1 80 ? -16.549 3.313 47.568 1.00 78.62 80 ASN A C 1
ATOM 650 O O . ASN A 1 80 ? -16.091 3.770 48.623 1.00 78.62 80 ASN A O 1
ATOM 654 N N . VAL A 1 81 ? -15.794 2.609 46.722 1.00 79.69 81 VAL A N 1
ATOM 655 C CA . VAL A 1 81 ? -14.350 2.428 46.869 1.00 79.69 81 VAL A CA 1
ATOM 656 C C . VAL A 1 81 ? -13.661 3.711 46.375 1.00 79.69 81 VAL A C 1
ATOM 658 O O . VAL A 1 81 ? -14.086 4.269 45.367 1.00 79.69 81 VAL A O 1
ATOM 661 N N . PRO A 1 82 ? -12.619 4.222 47.064 1.00 75.38 82 PRO A N 1
ATOM 662 C CA . PRO A 1 82 ? -11.945 5.461 46.676 1.00 75.38 82 PRO A CA 1
ATOM 663 C C . PRO A 1 82 ? -11.218 5.294 45.335 1.00 75.38 82 PRO A C 1
ATOM 665 O O . PRO A 1 82 ? -10.080 4.831 45.295 1.00 75.38 82 PRO A O 1
ATOM 668 N N . PHE A 1 83 ? -11.893 5.675 44.254 1.00 78.62 83 PHE A N 1
ATOM 669 C CA . PHE A 1 83 ? -11.434 5.556 42.876 1.00 78.62 83 PHE A CA 1
ATOM 670 C C . PHE A 1 83 ? -11.315 6.929 42.212 1.00 78.62 83 PHE A C 1
ATOM 672 O O . PHE A 1 83 ? -12.172 7.787 42.450 1.00 78.62 83 PHE A O 1
ATOM 679 N N . PRO A 1 84 ? -10.264 7.171 41.409 1.00 83.25 84 PRO A N 1
ATOM 680 C CA . PRO A 1 84 ? -10.099 8.445 40.721 1.00 83.25 84 PRO A CA 1
ATOM 681 C C . PRO A 1 84 ? -11.253 8.703 39.747 1.00 83.25 84 PRO A C 1
ATOM 683 O O . PRO A 1 84 ? -11.436 7.954 38.792 1.00 83.25 84 PRO A O 1
ATOM 686 N N . LYS A 1 85 ? -12.008 9.789 39.956 1.00 84.19 85 LYS A N 1
ATOM 687 C CA . LYS A 1 85 ? -13.092 10.193 39.041 1.00 84.19 85 LYS A CA 1
ATOM 688 C C . LYS A 1 85 ? -12.594 10.412 37.611 1.00 84.19 85 LYS A C 1
ATOM 690 O O . LYS A 1 85 ? -13.249 9.984 36.677 1.00 84.19 85 LYS A O 1
ATOM 695 N N . GLU A 1 86 ? -11.385 10.952 37.474 1.00 87.06 86 GLU A N 1
ATOM 696 C CA . GLU A 1 86 ? -10.699 11.163 36.193 1.00 87.06 86 GLU A CA 1
ATOM 697 C C . GLU A 1 86 ? -10.621 9.888 35.337 1.00 87.06 86 GLU A C 1
ATOM 699 O O . GLU A 1 86 ? -10.746 9.956 34.119 1.00 87.06 86 GLU A O 1
ATOM 704 N N . LEU A 1 87 ? -10.449 8.713 35.959 1.00 85.00 87 LEU A N 1
ATOM 705 C CA . LEU A 1 87 ? -10.420 7.443 35.232 1.00 85.00 87 LEU A CA 1
ATOM 706 C C . LEU A 1 87 ? -11.817 7.010 34.776 1.00 85.00 87 LEU A C 1
ATOM 708 O O . LEU A 1 87 ? -11.942 6.457 33.690 1.00 85.00 87 LEU A O 1
ATOM 712 N N . ALA A 1 88 ? -12.857 7.270 35.572 1.00 86.56 88 ALA A N 1
ATOM 713 C CA . ALA A 1 88 ? -14.235 6.964 35.187 1.00 86.56 88 ALA A CA 1
ATOM 714 C C . ALA A 1 88 ? -14.677 7.842 34.008 1.00 86.56 88 ALA A C 1
ATOM 716 O O . ALA A 1 88 ? -15.166 7.316 33.010 1.00 86.56 88 ALA A O 1
ATOM 717 N N . ASP A 1 89 ? -14.404 9.147 34.090 1.00 90.38 89 ASP A N 1
ATOM 718 C CA . ASP A 1 89 ? -14.684 10.107 33.018 1.00 90.38 89 ASP A CA 1
ATOM 719 C C . ASP A 1 89 ? -13.926 9.730 31.732 1.00 90.38 89 ASP A C 1
ATOM 721 O O . ASP A 1 89 ? -14.440 9.859 30.620 1.00 90.38 89 ASP A O 1
ATOM 725 N N . ARG A 1 90 ? -12.699 9.208 31.870 1.00 92.56 90 ARG A N 1
ATOM 726 C CA . ARG A 1 90 ? -11.902 8.729 30.738 1.00 92.56 90 ARG A CA 1
ATOM 727 C C . ARG A 1 90 ? -12.501 7.484 30.081 1.00 92.56 90 ARG A C 1
ATOM 729 O O . ARG A 1 90 ? -12.550 7.443 28.856 1.00 92.56 90 ARG A O 1
ATOM 736 N N . VAL A 1 91 ? -12.958 6.496 30.855 1.00 93.25 91 VAL A N 1
ATOM 737 C CA . VAL A 1 91 ? -13.630 5.297 30.311 1.00 93.25 91 VAL A CA 1
ATOM 738 C C . VAL A 1 91 ? -14.865 5.698 29.502 1.00 93.25 91 VAL A C 1
ATOM 740 O O . VAL A 1 91 ? -15.027 5.255 28.366 1.00 93.25 91 VAL A O 1
ATOM 743 N N . GLU A 1 92 ? -15.685 6.599 30.043 1.00 92.62 92 GLU A N 1
ATOM 744 C CA . GLU A 1 92 ? -16.867 7.116 29.349 1.00 92.62 92 GLU A CA 1
ATOM 745 C C . GLU A 1 92 ? -16.487 7.881 28.064 1.00 92.62 92 GLU A C 1
ATOM 747 O O . GLU A 1 92 ? -17.058 7.640 26.999 1.00 92.62 92 GLU A O 1
ATOM 752 N N . SER A 1 93 ? -15.464 8.740 28.119 1.00 95.25 93 SER A N 1
ATOM 753 C CA . SER A 1 93 ? -14.941 9.451 26.943 1.00 95.25 93 SER A CA 1
ATOM 754 C C . SER A 1 93 ? -14.476 8.498 25.831 1.00 95.25 93 SER A C 1
ATOM 756 O O . SER A 1 93 ? -14.812 8.693 24.660 1.00 95.25 93 SER A O 1
ATOM 758 N N . VAL A 1 94 ? -13.758 7.425 26.186 1.00 95.50 94 VAL A N 1
ATOM 759 C CA . VAL A 1 94 ? -13.303 6.398 25.234 1.00 95.50 94 VAL A CA 1
ATOM 760 C C . VAL A 1 94 ? -14.489 5.657 24.609 1.00 95.50 94 VAL A C 1
ATOM 762 O O . VAL A 1 94 ? -14.481 5.417 23.401 1.00 95.50 94 VAL A O 1
ATOM 765 N N . ARG A 1 95 ? -15.555 5.373 25.370 1.00 96.31 95 ARG A N 1
ATOM 766 C CA . ARG A 1 95 ? -16.797 4.804 24.819 1.00 96.31 95 ARG A CA 1
ATOM 767 C C . ARG A 1 95 ? -17.458 5.714 23.795 1.00 96.31 95 ARG A C 1
ATOM 769 O O . ARG A 1 95 ? -17.829 5.238 22.719 1.00 96.31 95 ARG A O 1
ATOM 776 N N . TYR A 1 96 ? -17.570 7.008 24.080 1.00 96.44 96 TYR A N 1
ATOM 777 C CA . TYR A 1 96 ? -18.091 7.960 23.098 1.00 96.44 96 TYR A CA 1
ATOM 778 C C . TYR A 1 96 ? -17.210 8.030 21.844 1.00 96.44 96 TYR A C 1
ATOM 780 O O . TYR A 1 96 ? -17.738 8.054 20.730 1.00 96.44 96 TYR A O 1
ATOM 788 N N . ALA A 1 97 ? -15.882 8.023 22.000 1.00 96.12 97 ALA A N 1
ATOM 789 C CA . ALA A 1 97 ? -14.954 8.008 20.871 1.00 96.12 97 ALA A CA 1
ATOM 790 C C . ALA A 1 97 ? -15.125 6.748 20.006 1.00 96.12 97 ALA A C 1
ATOM 792 O O . ALA A 1 97 ? -15.211 6.860 18.786 1.00 96.12 97 ALA A O 1
ATOM 793 N N . TYR A 1 98 ? -15.260 5.571 20.619 1.00 97.12 98 TYR A N 1
ATOM 794 C CA . TYR A 1 98 ? -15.498 4.311 19.911 1.00 97.12 98 TYR A CA 1
ATOM 795 C C . TYR A 1 98 ? -16.789 4.340 19.080 1.00 97.12 98 TYR A C 1
ATOM 797 O O . TYR A 1 98 ? -16.767 4.028 17.889 1.00 97.12 98 TYR A O 1
ATOM 805 N N . LEU A 1 99 ? -17.905 4.792 19.664 1.00 96.56 99 LEU A N 1
ATOM 806 C CA . LEU A 1 99 ? -19.175 4.913 18.936 1.00 96.56 99 LEU A CA 1
ATOM 807 C C . LEU A 1 99 ? -19.077 5.904 17.767 1.00 96.56 99 LEU A C 1
ATOM 809 O O . LEU A 1 99 ? -19.581 5.626 16.679 1.00 96.56 99 LEU A O 1
ATOM 813 N N . ARG A 1 100 ? -18.370 7.024 17.961 1.00 96.38 100 ARG A N 1
ATOM 814 C CA . ARG A 1 100 ? -18.105 7.998 16.893 1.00 96.38 100 ARG A CA 1
ATOM 815 C C . ARG A 1 100 ? -17.301 7.381 15.746 1.00 96.38 100 ARG A C 1
ATOM 817 O O . ARG A 1 100 ? -17.595 7.654 14.586 1.00 96.38 100 ARG A O 1
ATOM 824 N N . ILE A 1 101 ? -16.304 6.549 16.051 1.00 96.06 101 ILE A N 1
ATOM 825 C CA . ILE A 1 101 ? -15.503 5.857 15.032 1.00 96.06 101 ILE A CA 1
ATOM 826 C C . ILE A 1 101 ? -16.352 4.873 14.236 1.00 96.06 101 ILE A C 1
ATOM 828 O O . ILE A 1 101 ? -16.233 4.846 13.013 1.00 96.06 101 ILE A O 1
ATOM 832 N N . LYS A 1 102 ? -17.263 4.137 14.884 1.00 95.38 102 LYS A N 1
ATOM 833 C CA . LYS A 1 102 ? -18.213 3.263 14.179 1.00 95.38 102 LYS A CA 1
ATOM 834 C C . LYS A 1 102 ? -19.079 4.026 13.187 1.00 95.38 102 LYS A C 1
ATOM 836 O O . LYS A 1 102 ? -19.217 3.608 12.040 1.00 95.38 102 LYS A O 1
ATOM 841 N N .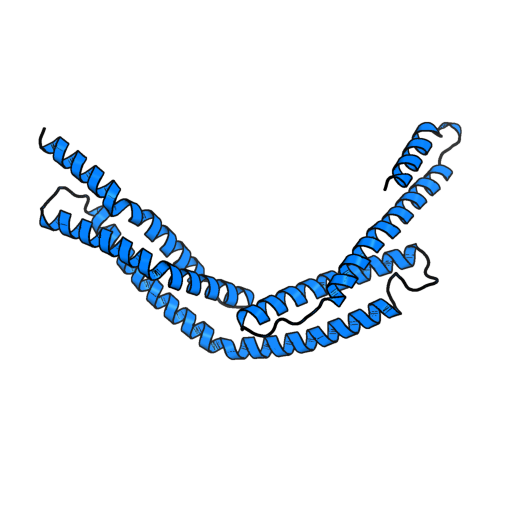 GLU A 1 103 ? -19.640 5.152 13.613 1.00 96.06 103 GLU A N 1
ATOM 842 C CA . GLU A 1 103 ? -20.459 5.988 12.737 1.00 96.06 103 GLU A CA 1
ATOM 843 C C . GLU A 1 103 ? -19.640 6.537 11.560 1.00 96.06 103 GLU A C 1
ATOM 845 O O . GLU A 1 103 ? -20.059 6.442 10.407 1.00 96.06 103 GLU A O 1
ATOM 850 N N . LYS A 1 104 ? -18.429 7.032 11.830 1.00 94.81 104 LYS A N 1
ATOM 851 C CA . LYS A 1 104 ? -17.516 7.535 10.799 1.00 94.81 104 LYS A CA 1
ATOM 852 C C . LYS A 1 104 ? -17.094 6.447 9.809 1.00 94.81 104 LYS A C 1
ATOM 854 O O . LYS A 1 104 ? -17.011 6.714 8.614 1.00 94.81 104 LYS A O 1
ATOM 859 N N . ALA A 1 105 ? -16.853 5.225 10.281 1.00 95.69 105 ALA A N 1
ATOM 860 C CA . ALA A 1 105 ? -16.523 4.084 9.433 1.00 95.69 105 ALA A CA 1
ATOM 861 C C . ALA A 1 105 ? -17.667 3.754 8.460 1.00 95.69 105 ALA A C 1
ATOM 863 O O . ALA A 1 105 ? -17.411 3.518 7.281 1.00 95.69 105 ALA A O 1
ATOM 864 N N . LEU A 1 106 ? -18.923 3.808 8.922 1.00 94.94 106 LEU A N 1
ATOM 865 C CA . LEU A 1 106 ? -20.099 3.632 8.063 1.00 94.94 106 LEU A CA 1
ATOM 866 C C . LEU A 1 106 ? -20.217 4.750 7.022 1.00 94.94 106 LEU A C 1
ATOM 868 O O . LEU A 1 106 ? -20.365 4.463 5.839 1.00 94.94 106 LEU A O 1
ATOM 872 N N . GLN A 1 107 ? -20.071 6.012 7.436 1.00 94.25 107 GLN A N 1
ATOM 873 C CA . GLN A 1 107 ? -20.109 7.157 6.516 1.00 94.25 107 GLN A CA 1
ATOM 874 C C . GLN A 1 107 ? -19.029 7.055 5.432 1.00 94.25 107 GLN A C 1
ATOM 876 O O . GLN A 1 107 ? -19.283 7.326 4.258 1.00 94.25 107 GLN A O 1
ATOM 881 N N . GLN A 1 108 ? -17.822 6.641 5.817 1.00 93.06 108 GLN A N 1
ATOM 882 C CA . GLN A 1 108 ? -16.714 6.487 4.886 1.00 93.06 108 GLN A CA 1
ATOM 883 C C . GLN A 1 108 ? -16.925 5.304 3.933 1.00 93.06 108 GLN A C 1
ATOM 885 O O . GLN A 1 108 ? -16.591 5.403 2.752 1.00 93.06 108 GLN A O 1
ATOM 890 N N . LEU A 1 109 ? -17.512 4.207 4.417 1.00 92.06 109 LEU A N 1
ATOM 891 C CA . LEU A 1 109 ? -17.904 3.079 3.577 1.00 92.06 109 LEU A CA 1
ATOM 892 C C . LEU A 1 109 ? -18.958 3.498 2.544 1.00 92.06 109 LEU A C 1
ATOM 894 O O . LEU A 1 109 ? -18.782 3.214 1.361 1.00 92.06 109 LEU A O 1
ATOM 898 N N . ASP A 1 110 ? -20.003 4.215 2.961 1.00 93.19 110 ASP A N 1
ATOM 899 C CA . ASP A 1 110 ? -21.040 4.731 2.060 1.00 93.19 110 ASP A CA 1
ATOM 900 C C . ASP A 1 110 ? -20.442 5.662 0.997 1.00 93.19 110 ASP A C 1
ATOM 902 O O . ASP A 1 110 ? -20.771 5.563 -0.189 1.00 93.19 110 ASP A O 1
ATOM 906 N N . HIS A 1 111 ? -19.504 6.527 1.397 1.00 91.56 111 HIS A N 1
ATOM 907 C CA . HIS A 1 111 ? -18.775 7.368 0.457 1.00 91.56 111 HIS A CA 1
ATOM 908 C C . HIS A 1 111 ? -17.991 6.530 -0.562 1.00 91.56 111 HIS A C 1
ATOM 910 O O . HIS A 1 111 ? -18.133 6.766 -1.762 1.00 91.56 111 HIS A O 1
ATOM 916 N N . ILE A 1 112 ? -17.232 5.518 -0.125 1.00 90.12 112 ILE A N 1
ATOM 917 C CA . ILE A 1 112 ? -16.480 4.632 -1.027 1.00 90.12 112 ILE A CA 1
ATOM 918 C C . ILE A 1 112 ? -17.415 3.902 -1.993 1.00 90.12 112 ILE A C 1
ATOM 920 O O . ILE A 1 112 ? -17.144 3.884 -3.191 1.00 90.12 112 ILE A O 1
ATOM 924 N N . LEU A 1 113 ? -18.532 3.354 -1.510 1.00 90.38 113 LEU A N 1
ATOM 925 C CA . LEU A 1 113 ? -19.521 2.677 -2.353 1.00 90.38 113 LEU A CA 1
ATOM 926 C C . LEU A 1 113 ? -20.103 3.611 -3.422 1.00 90.38 113 LEU A C 1
ATOM 928 O O . LEU A 1 113 ? -20.355 3.169 -4.542 1.00 90.38 113 LEU A O 1
ATOM 932 N N . SER A 1 114 ? -20.269 4.899 -3.105 1.00 92.31 114 SER A N 1
ATOM 933 C CA . SER A 1 114 ? -20.794 5.889 -4.052 1.00 92.31 114 SER A CA 1
ATOM 934 C C . SER A 1 114 ? -19.836 6.202 -5.209 1.00 92.31 114 SER A C 1
ATOM 936 O O . SER A 1 114 ? -20.295 6.436 -6.322 1.00 92.31 114 SER A O 1
ATOM 938 N N . ILE A 1 115 ? -18.520 6.160 -4.971 1.00 90.06 115 ILE A N 1
ATOM 939 C CA . ILE A 1 115 ? -17.485 6.461 -5.980 1.00 90.06 115 ILE A CA 1
ATOM 940 C C . ILE A 1 115 ? -16.938 5.197 -6.662 1.00 90.06 115 ILE A C 1
ATOM 942 O O . ILE A 1 115 ? -16.281 5.280 -7.697 1.00 90.06 115 ILE A O 1
ATOM 946 N N . GLN A 1 116 ? -17.181 4.015 -6.085 1.00 86.69 116 GLN A N 1
ATOM 947 C CA . GLN A 1 116 ? -16.546 2.755 -6.475 1.00 86.69 116 GLN A CA 1
ATOM 948 C C . GLN A 1 116 ? -16.698 2.434 -7.969 1.00 86.69 116 GLN A C 1
ATOM 950 O O . GLN A 1 116 ? -15.752 1.938 -8.584 1.00 86.69 116 GLN A O 1
ATOM 955 N N . ALA A 1 117 ? -17.880 2.686 -8.539 1.00 89.50 117 ALA A N 1
ATOM 956 C CA . ALA A 1 117 ? -18.181 2.375 -9.935 1.00 89.50 117 ALA A CA 1
ATOM 957 C C . ALA A 1 117 ? -17.288 3.172 -10.898 1.00 89.50 117 ALA A C 1
ATOM 959 O O . ALA A 1 117 ? -16.604 2.573 -11.726 1.00 89.50 117 ALA A O 1
ATOM 960 N N . ASP A 1 118 ? -17.198 4.488 -10.708 1.00 89.75 118 ASP A N 1
ATOM 961 C CA . ASP A 1 118 ? -16.414 5.376 -11.572 1.00 89.75 118 ASP A CA 1
ATOM 962 C C . ASP A 1 118 ? -14.917 5.028 -11.536 1.00 89.75 118 ASP A C 1
ATOM 964 O O . ASP A 1 118 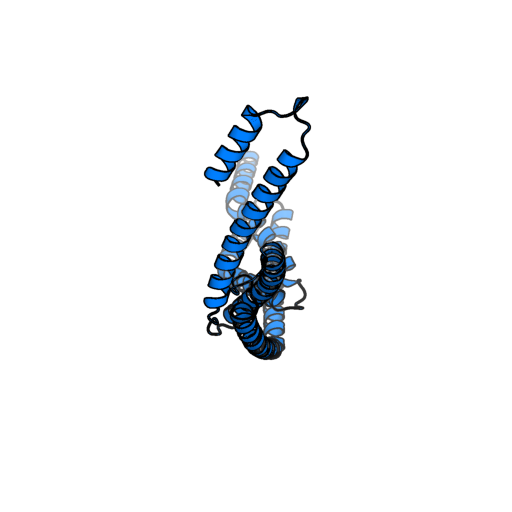? -14.250 4.971 -12.571 1.00 89.75 118 ASP A O 1
ATOM 968 N N . TYR A 1 119 ? -14.377 4.724 -10.349 1.00 88.50 119 TYR A N 1
ATOM 969 C CA . TYR A 1 119 ? -12.978 4.303 -10.211 1.00 88.50 119 TYR A CA 1
ATOM 970 C C . TYR A 1 119 ? -12.709 2.941 -10.849 1.00 88.50 119 TYR A C 1
ATOM 972 O O . TYR A 1 119 ? -11.630 2.729 -11.408 1.00 88.50 119 TYR A O 1
ATOM 980 N N . LYS A 1 120 ? -13.668 2.013 -10.771 1.00 89.62 120 LYS A N 1
ATOM 981 C CA . LYS A 1 120 ? -13.556 0.705 -11.417 1.00 89.62 120 LYS A CA 1
ATOM 982 C C . LYS A 1 120 ? -13.542 0.849 -12.937 1.00 89.62 120 LYS A C 1
ATOM 984 O O . LYS A 1 120 ? -12.698 0.232 -13.586 1.00 89.62 120 LYS A O 1
ATOM 989 N N . ASP A 1 121 ? -14.429 1.664 -13.492 1.00 91.19 121 ASP A N 1
ATOM 990 C CA . ASP A 1 121 ? -14.501 1.887 -14.936 1.00 91.19 121 ASP A CA 1
ATOM 991 C C . ASP A 1 121 ? -13.225 2.578 -15.442 1.00 91.19 121 ASP A C 1
ATOM 993 O O . ASP A 1 121 ? -12.584 2.086 -16.374 1.00 91.19 121 ASP A O 1
ATOM 997 N N . GLY A 1 122 ? -12.751 3.615 -14.741 1.00 91.00 122 GLY A N 1
ATOM 998 C CA . GLY A 1 122 ? -11.470 4.261 -15.047 1.00 91.00 122 GLY A CA 1
ATOM 999 C C . GLY A 1 122 ? -10.262 3.318 -14.930 1.00 91.00 122 GLY A C 1
ATOM 1000 O O . GLY A 1 122 ? -9.314 3.409 -15.716 1.00 91.00 122 GLY A O 1
ATOM 1001 N N . LEU A 1 123 ? -10.287 2.366 -13.990 1.00 90.69 123 LEU A N 1
ATOM 1002 C CA . LEU A 1 123 ? -9.257 1.332 -13.879 1.00 90.69 123 LEU A CA 1
ATOM 1003 C C . LEU A 1 123 ? -9.277 0.387 -15.089 1.00 90.69 123 LEU A C 1
ATOM 1005 O O . LEU A 1 123 ? -8.214 0.083 -15.629 1.00 90.69 123 LEU A O 1
ATOM 1009 N N . LEU A 1 124 ? -10.452 -0.060 -15.539 1.00 92.06 124 LEU A N 1
ATOM 1010 C CA . LEU A 1 124 ? -10.580 -0.946 -16.702 1.00 92.06 124 LEU A CA 1
ATOM 1011 C C . LEU A 1 124 ? -10.098 -0.273 -17.995 1.00 92.06 124 LEU A C 1
ATOM 1013 O O . LEU A 1 124 ? -9.397 -0.902 -18.798 1.00 92.06 124 LEU A O 1
ATOM 1017 N N . GLU A 1 125 ? -10.410 1.009 -18.180 1.00 93.12 125 GLU A N 1
ATOM 1018 C CA . GLU A 1 125 ? -9.881 1.808 -19.289 1.00 93.12 125 GLU A CA 1
ATOM 1019 C C . GLU A 1 125 ? -8.352 1.920 -19.218 1.00 93.12 125 GLU A C 1
ATOM 1021 O O . GLU A 1 125 ? -7.657 1.664 -20.206 1.00 93.12 125 GLU A O 1
ATOM 1026 N N . SER A 1 126 ? -7.814 2.217 -18.031 1.00 91.31 126 SER A N 1
ATOM 1027 C CA . SER A 1 126 ? -6.371 2.307 -17.792 1.00 91.31 126 SER A CA 1
ATOM 1028 C C . SER A 1 126 ? -5.649 0.982 -18.063 1.00 91.31 126 SER A C 1
ATOM 1030 O O . SER A 1 126 ? -4.605 0.978 -18.714 1.00 91.31 126 SER A O 1
ATOM 1032 N N . ILE A 1 127 ? -6.218 -0.156 -17.647 1.00 93.12 127 ILE A N 1
ATOM 1033 C CA . ILE A 1 127 ? -5.677 -1.495 -17.933 1.00 93.12 127 ILE A CA 1
ATOM 1034 C C . ILE A 1 127 ? -5.674 -1.764 -19.439 1.00 93.12 127 ILE A C 1
ATOM 1036 O O . ILE A 1 127 ? -4.696 -2.286 -19.975 1.00 93.12 127 ILE A O 1
ATOM 1040 N N . THR A 1 128 ? -6.741 -1.385 -20.142 1.00 93.00 128 THR A N 1
ATOM 1041 C CA . THR A 1 128 ? -6.839 -1.571 -21.596 1.00 93.00 128 THR A CA 1
ATOM 1042 C C . THR A 1 128 ? -5.767 -0.761 -22.327 1.00 93.00 128 THR A C 1
ATOM 1044 O O . THR A 1 128 ? -5.042 -1.309 -23.159 1.00 93.00 128 THR A O 1
ATOM 1047 N N . ALA A 1 129 ? -5.592 0.511 -21.959 1.00 94.44 129 ALA A N 1
ATOM 1048 C CA . ALA A 1 129 ? -4.528 1.355 -22.496 1.00 94.44 129 ALA A CA 1
ATOM 1049 C C . ALA A 1 129 ? -3.130 0.823 -22.132 1.00 94.44 129 ALA A C 1
ATOM 1051 O O . ALA A 1 129 ? -2.223 0.821 -22.963 1.00 94.44 129 ALA A O 1
ATOM 1052 N N . LEU A 1 130 ? -2.948 0.328 -20.904 1.00 94.19 130 LEU A N 1
ATOM 1053 C CA . LEU A 1 130 ? -1.682 -0.236 -20.446 1.00 94.19 130 LEU A CA 1
ATOM 1054 C C . LEU A 1 130 ? -1.294 -1.477 -21.252 1.00 94.19 130 LEU A C 1
ATOM 1056 O O . LEU A 1 130 ? -0.138 -1.586 -21.649 1.00 94.19 130 LEU A O 1
ATOM 1060 N N . ARG A 1 131 ? -2.241 -2.374 -21.546 1.00 92.94 131 ARG A N 1
ATOM 1061 C CA . ARG A 1 131 ? -1.995 -3.556 -22.388 1.00 92.94 131 ARG A CA 1
ATOM 1062 C C . ARG A 1 131 ? -1.503 -3.176 -23.779 1.00 92.94 131 ARG A C 1
ATOM 1064 O O . ARG A 1 131 ? -0.574 -3.805 -24.277 1.00 92.94 131 ARG A O 1
ATOM 1071 N N . GLN A 1 132 ? -2.073 -2.131 -24.378 1.00 94.50 132 GLN A N 1
ATOM 1072 C CA . GLN A 1 132 ? -1.597 -1.623 -25.663 1.00 94.50 132 GLN A CA 1
ATOM 1073 C C . GLN A 1 132 ? -0.160 -1.092 -25.555 1.00 94.50 132 GLN A C 1
ATOM 1075 O O . GLN A 1 132 ? 0.697 -1.482 -26.343 1.00 94.50 132 GLN A O 1
ATOM 1080 N N . VAL A 1 133 ? 0.130 -0.268 -24.544 1.00 95.19 133 VAL A N 1
ATOM 1081 C CA . VAL A 1 133 ? 1.480 0.282 -24.324 1.00 95.19 133 VAL A CA 1
ATOM 1082 C C . VAL A 1 133 ? 2.508 -0.821 -24.040 1.00 95.19 133 VAL A C 1
ATOM 1084 O O . VAL A 1 133 ? 3.651 -0.716 -24.478 1.00 95.19 133 VAL A O 1
ATOM 1087 N N . VAL A 1 134 ? 2.120 -1.875 -23.316 1.00 94.81 134 VAL A N 1
ATOM 1088 C CA . VAL A 1 134 ? 2.961 -3.057 -23.069 1.00 94.81 134 VAL A CA 1
ATOM 1089 C C . VAL A 1 134 ? 3.274 -3.770 -24.381 1.00 94.81 134 VAL A C 1
ATOM 1091 O O . VAL A 1 134 ? 4.445 -3.992 -24.669 1.00 94.81 134 VAL A O 1
ATOM 1094 N N . ALA A 1 135 ? 2.260 -4.062 -25.200 1.00 94.06 135 ALA A N 1
ATOM 1095 C CA . ALA A 1 135 ? 2.455 -4.730 -26.485 1.00 94.06 135 ALA A CA 1
ATOM 1096 C C . ALA A 1 135 ? 3.355 -3.911 -27.428 1.00 94.06 135 ALA A C 1
ATOM 1098 O O . ALA A 1 135 ? 4.274 -4.451 -28.039 1.00 94.06 135 ALA A O 1
ATOM 1099 N N . GLU A 1 136 ? 3.141 -2.595 -27.502 1.00 95.25 136 GLU A N 1
ATOM 1100 C CA . GLU A 1 136 ? 3.994 -1.686 -28.277 1.00 95.25 136 GLU A CA 1
ATOM 1101 C C . GLU A 1 136 ? 5.438 -1.669 -27.754 1.00 95.25 136 GLU A C 1
ATOM 1103 O O . GLU A 1 136 ? 6.382 -1.676 -28.543 1.00 95.25 136 GLU A O 1
ATOM 1108 N N . PHE A 1 137 ? 5.630 -1.676 -26.431 1.00 95.94 137 PHE A N 1
ATOM 1109 C CA . PHE A 1 137 ? 6.956 -1.719 -25.819 1.00 95.94 137 PHE A CA 1
ATOM 1110 C C . PHE A 1 137 ? 7.694 -3.033 -26.106 1.00 95.94 137 PHE A C 1
ATOM 1112 O O . PHE A 1 137 ? 8.897 -2.996 -26.356 1.00 95.94 137 PHE A O 1
ATOM 1119 N N . GLU A 1 138 ? 6.999 -4.172 -26.081 1.00 94.12 138 GLU A N 1
ATOM 1120 C CA . GLU A 1 138 ? 7.581 -5.483 -26.392 1.00 94.12 138 GLU A CA 1
ATOM 1121 C C . GLU A 1 138 ? 8.066 -5.549 -27.844 1.00 94.12 138 GLU A C 1
ATOM 1123 O O . GLU A 1 138 ? 9.222 -5.895 -28.084 1.00 94.12 138 GLU A O 1
ATOM 1128 N N . VAL A 1 139 ? 7.234 -5.115 -28.797 1.00 94.81 139 VAL A N 1
ATOM 1129 C CA . VAL A 1 139 ? 7.615 -5.037 -30.218 1.00 94.81 139 VAL A CA 1
ATOM 1130 C C . VAL A 1 139 ? 8.793 -4.080 -30.420 1.00 94.81 139 VAL A C 1
ATOM 1132 O O . VAL A 1 139 ? 9.773 -4.425 -31.079 1.00 94.81 139 VAL A O 1
ATOM 1135 N N . ASP A 1 140 ? 8.745 -2.892 -29.811 1.00 94.94 140 ASP A N 1
ATOM 1136 C CA . ASP A 1 140 ? 9.849 -1.930 -29.869 1.00 94.94 140 ASP A CA 1
ATOM 1137 C C . ASP A 1 140 ? 11.153 -2.511 -29.301 1.00 94.94 140 ASP A C 1
ATOM 1139 O O . ASP A 1 140 ? 12.232 -2.224 -29.826 1.00 94.94 140 ASP A O 1
ATOM 1143 N N . TYR A 1 141 ? 11.077 -3.282 -28.214 1.00 94.44 141 TYR A N 1
ATOM 1144 C CA . TYR A 1 141 ? 12.245 -3.893 -27.587 1.00 94.44 141 TYR A CA 1
ATOM 1145 C C . TYR A 1 141 ? 12.872 -4.954 -28.493 1.00 94.44 141 TYR A C 1
ATOM 1147 O O . TYR A 1 141 ? 14.089 -4.947 -28.678 1.00 94.44 141 TYR A O 1
ATOM 1155 N N . ASP A 1 142 ? 12.055 -5.799 -29.117 1.00 91.38 142 ASP A N 1
ATOM 1156 C CA . ASP A 1 142 ? 12.539 -6.854 -30.006 1.00 91.38 142 ASP A CA 1
ATOM 1157 C C . ASP A 1 142 ? 13.132 -6.279 -31.314 1.00 91.38 142 ASP A C 1
ATOM 1159 O O . ASP A 1 142 ? 14.164 -6.753 -31.792 1.00 91.38 142 ASP A O 1
ATOM 1163 N N . GLU A 1 143 ? 12.543 -5.215 -31.876 1.00 92.81 143 GLU A N 1
ATOM 1164 C CA . GLU A 1 143 ? 12.984 -4.631 -33.156 1.00 92.81 143 GLU A CA 1
ATOM 1165 C C . GLU A 1 143 ? 14.086 -3.568 -33.029 1.00 92.81 143 GLU A C 1
ATOM 1167 O O . GLU A 1 143 ? 14.932 -3.423 -33.916 1.00 92.81 143 GLU A O 1
ATOM 1172 N N . LYS A 1 144 ? 14.055 -2.761 -31.962 1.00 91.62 144 LYS A N 1
ATOM 1173 C CA . LYS A 1 144 ? 14.905 -1.562 -31.804 1.00 91.62 144 LYS A CA 1
ATOM 1174 C C . LYS A 1 144 ? 15.745 -1.594 -30.533 1.00 91.62 144 LYS A C 1
ATOM 1176 O O . LYS A 1 144 ? 16.484 -0.638 -30.275 1.00 91.62 144 LYS A O 1
ATOM 1181 N N . GLY A 1 145 ? 15.653 -2.667 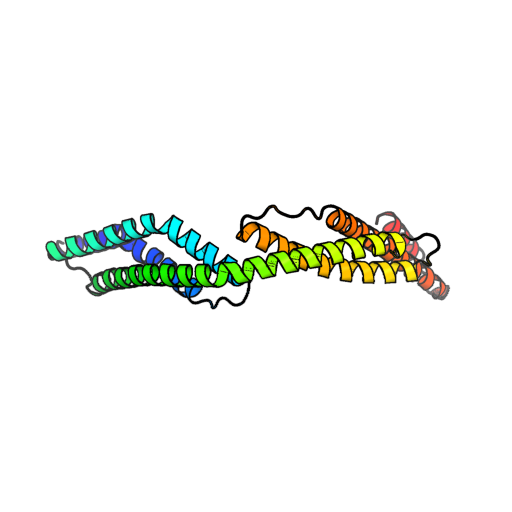-29.756 1.00 89.81 145 GLY A N 1
ATOM 1182 C CA . GLY A 1 145 ? 16.342 -2.813 -28.489 1.00 89.81 145 GLY A CA 1
ATOM 1183 C C . GLY A 1 145 ? 17.871 -2.816 -28.587 1.00 89.81 145 GLY A C 1
ATOM 1184 O O . GLY A 1 145 ? 18.470 -2.770 -29.667 1.00 89.81 145 GLY A O 1
ATOM 1185 N N . PRO A 1 146 ? 18.534 -2.873 -27.425 1.00 89.31 146 PRO A N 1
ATOM 1186 C CA . PRO A 1 146 ? 19.992 -2.936 -27.329 1.00 89.31 146 PRO A CA 1
ATOM 1187 C C . PRO A 1 146 ? 20.604 -4.233 -27.893 1.00 89.31 146 PRO A C 1
ATOM 1189 O O . PRO A 1 146 ? 21.792 -4.240 -28.194 1.00 89.31 146 PRO A O 1
ATOM 1192 N N . MET A 1 147 ? 19.820 -5.308 -28.063 1.00 86.25 147 MET A N 1
ATOM 1193 C CA . MET A 1 147 ? 20.296 -6.605 -28.576 1.00 86.25 147 MET A CA 1
ATOM 1194 C C . MET A 1 147 ? 20.296 -6.722 -30.111 1.00 86.25 147 MET A C 1
ATOM 1196 O O . MET A 1 147 ? 20.688 -7.760 -30.644 1.00 86.25 147 MET A O 1
ATOM 1200 N N . VAL A 1 148 ? 19.864 -5.686 -30.837 1.00 89.25 148 VAL A N 1
ATOM 1201 C CA . VAL A 1 148 ? 19.813 -5.720 -32.307 1.00 89.25 148 VAL A CA 1
ATOM 1202 C C . VAL A 1 148 ? 21.231 -5.902 -32.879 1.00 89.25 148 VAL A C 1
ATOM 1204 O O . VAL A 1 148 ? 22.152 -5.179 -32.483 1.00 89.25 148 VAL A O 1
ATOM 1207 N N . PRO A 1 149 ? 21.441 -6.848 -33.814 1.00 85.50 149 PRO A N 1
ATOM 1208 C CA . PRO A 1 149 ? 22.765 -7.127 -34.358 1.00 85.50 149 PRO A CA 1
ATOM 1209 C C . PRO A 1 149 ? 23.323 -5.938 -35.152 1.00 85.50 149 PRO A C 1
ATOM 1211 O O . PRO A 1 149 ? 22.596 -5.216 -35.830 1.00 85.50 149 PRO A O 1
ATOM 1214 N N . GLY A 1 150 ? 24.646 -5.759 -35.096 1.00 83.50 150 GLY A N 1
ATOM 1215 C CA . GLY A 1 150 ? 25.356 -4.721 -35.855 1.00 83.50 150 GLY A CA 1
ATOM 1216 C C . GLY A 1 150 ? 25.410 -3.341 -35.190 1.00 83.50 150 GLY A C 1
ATOM 1217 O O . GLY A 1 150 ? 25.864 -2.385 -35.816 1.00 83.50 150 GLY A O 1
ATOM 1218 N N . LEU A 1 151 ? 24.980 -3.215 -33.930 1.00 85.38 151 LEU A N 1
ATOM 1219 C CA . LEU A 1 151 ? 25.097 -1.966 -33.178 1.00 85.38 151 LEU A CA 1
ATOM 1220 C C . LEU A 1 151 ? 26.516 -1.729 -32.658 1.00 85.38 151 LEU A C 1
ATOM 1222 O O . LEU A 1 151 ? 27.178 -2.633 -32.149 1.00 85.38 151 LEU A O 1
ATOM 1226 N N . MET A 1 152 ? 26.954 -0.470 -32.719 1.00 86.12 152 MET A N 1
ATOM 1227 C CA . MET A 1 152 ? 28.152 -0.045 -32.001 1.00 86.12 152 MET A CA 1
ATOM 1228 C C . MET A 1 152 ? 27.911 -0.129 -30.485 1.00 86.12 152 MET A C 1
ATOM 1230 O O . MET A 1 152 ? 26.831 0.254 -30.029 1.00 86.12 152 MET A O 1
ATOM 1234 N N . PRO A 1 153 ? 28.909 -0.541 -29.680 1.00 82.81 153 PRO A N 1
ATOM 1235 C CA . PRO A 1 153 ? 28.732 -0.730 -28.239 1.00 82.81 153 PRO A CA 1
ATOM 1236 C C . PRO A 1 153 ? 28.212 0.502 -27.483 1.00 82.81 153 PRO A C 1
ATOM 1238 O O . PRO A 1 153 ? 27.395 0.364 -26.579 1.00 82.81 153 PRO A O 1
ATOM 1241 N N . GLN A 1 154 ? 28.634 1.712 -27.874 1.00 83.69 154 GLN A N 1
ATOM 1242 C CA . GLN A 1 154 ? 28.128 2.956 -27.276 1.00 83.69 154 GLN A CA 1
ATOM 1243 C C . GLN A 1 154 ? 26.638 3.170 -27.576 1.00 83.69 154 GLN A C 1
ATOM 1245 O O . GLN A 1 154 ? 25.862 3.463 -26.674 1.00 83.69 154 GLN A O 1
ATOM 1250 N N . VAL A 1 155 ? 26.218 2.929 -28.822 1.00 87.62 155 VAL A N 1
ATOM 1251 C CA . VAL A 1 155 ? 24.811 3.044 -29.239 1.00 87.62 155 VAL A CA 1
ATOM 1252 C C . VAL A 1 155 ? 23.944 1.991 -28.543 1.00 87.62 155 VAL A C 1
ATOM 1254 O O . VAL A 1 155 ? 22.805 2.274 -28.173 1.00 87.62 155 VAL A O 1
ATOM 1257 N N . ALA A 1 156 ? 24.470 0.781 -28.339 1.00 89.00 156 ALA A N 1
ATOM 1258 C CA . ALA A 1 156 ? 23.775 -0.270 -27.604 1.00 89.00 156 ALA A CA 1
ATOM 1259 C C . ALA A 1 156 ? 23.579 0.095 -26.121 1.00 89.00 156 ALA A C 1
ATOM 1261 O O . ALA A 1 156 ? 22.488 -0.111 -25.589 1.00 89.00 156 ALA A O 1
ATOM 1262 N N . LEU A 1 157 ? 24.582 0.708 -25.478 1.00 87.81 157 LEU A N 1
ATOM 1263 C CA . LEU A 1 157 ? 24.472 1.221 -24.109 1.00 87.81 157 LEU A CA 1
ATOM 1264 C C . LEU A 1 157 ? 23.427 2.343 -24.001 1.00 87.81 157 LEU A C 1
ATOM 1266 O O . LEU A 1 157 ? 22.573 2.296 -23.118 1.00 87.81 157 LEU A O 1
ATOM 1270 N N . ASP A 1 158 ? 23.436 3.310 -24.921 1.00 90.25 158 ASP A N 1
ATOM 1271 C CA . ASP A 1 158 ? 22.448 4.397 -24.927 1.00 90.25 158 ASP A CA 1
ATOM 1272 C C . ASP A 1 158 ? 21.020 3.858 -25.083 1.00 90.25 158 ASP A C 1
ATOM 1274 O O . ASP A 1 158 ? 20.109 4.258 -24.352 1.00 90.25 158 ASP A O 1
ATOM 1278 N N . ARG A 1 159 ? 20.819 2.894 -25.994 1.00 92.06 159 ARG A N 1
ATOM 1279 C 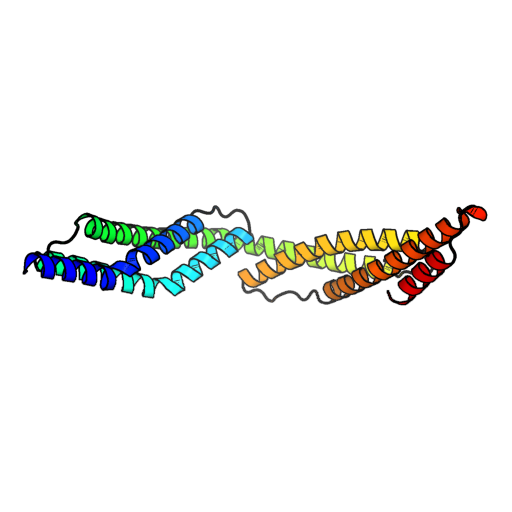CA . ARG A 1 159 ? 19.532 2.198 -26.149 1.00 92.06 159 ARG A CA 1
ATOM 1280 C C . ARG A 1 159 ? 19.151 1.438 -24.885 1.00 92.06 159 ARG A C 1
ATOM 1282 O O . ARG A 1 159 ? 18.000 1.520 -24.466 1.00 92.06 159 ARG A O 1
ATOM 1289 N N . GLN A 1 160 ? 20.090 0.736 -24.253 1.00 92.56 160 GLN A N 1
ATOM 1290 C CA . GLN A 1 160 ? 19.841 0.014 -23.005 1.00 92.56 160 GLN A CA 1
ATOM 1291 C C . GLN A 1 160 ? 19.326 0.965 -21.915 1.00 92.56 160 GLN A C 1
ATOM 1293 O O . GLN A 1 160 ? 18.302 0.669 -21.301 1.00 92.56 160 GLN A O 1
ATOM 1298 N N . ILE A 1 161 ? 19.957 2.129 -21.732 1.00 91.75 161 ILE A N 1
ATOM 1299 C CA . ILE A 1 161 ? 19.540 3.132 -20.739 1.00 91.75 161 ILE A CA 1
ATOM 1300 C C . ILE A 1 161 ? 18.139 3.671 -21.065 1.00 91.75 161 ILE A C 1
ATOM 1302 O O . ILE A 1 161 ? 17.284 3.771 -20.182 1.00 91.75 161 ILE A O 1
ATOM 1306 N N . GLN A 1 162 ? 17.867 3.985 -22.336 1.00 94.19 162 GLN A N 1
ATOM 1307 C CA . GLN A 1 162 ? 16.551 4.465 -22.772 1.00 94.19 162 GLN A CA 1
ATOM 1308 C C . GLN A 1 162 ? 15.446 3.432 -22.515 1.00 94.19 162 GLN A C 1
ATOM 1310 O O . GLN A 1 162 ? 14.405 3.767 -21.941 1.00 94.19 162 GLN A O 1
ATOM 1315 N N . PHE A 1 163 ? 15.671 2.173 -22.900 1.00 95.25 163 PHE A N 1
ATOM 1316 C CA . PHE A 1 163 ? 14.715 1.091 -22.674 1.00 95.25 163 PHE A CA 1
ATOM 1317 C C . PHE A 1 163 ? 14.553 0.763 -21.188 1.00 95.25 163 PHE A C 1
ATOM 1319 O O . PHE A 1 163 ? 13.429 0.497 -20.770 1.00 95.25 163 PHE A O 1
ATOM 1326 N N . LYS A 1 164 ? 15.610 0.871 -20.371 1.00 94.19 164 LYS A N 1
ATOM 1327 C CA . LYS A 1 164 ? 15.516 0.731 -18.909 1.00 94.19 164 LYS A CA 1
ATOM 1328 C C . LYS A 1 164 ? 14.605 1.790 -18.295 1.00 94.19 164 LYS A C 1
ATOM 1330 O O . LYS A 1 164 ? 13.693 1.445 -17.552 1.00 94.19 164 LYS A O 1
ATOM 1335 N N . ASN A 1 165 ? 14.771 3.056 -18.673 1.00 95.00 165 ASN A N 1
ATOM 1336 C CA . ASN A 1 165 ? 13.913 4.137 -18.181 1.00 95.00 165 ASN A CA 1
ATOM 1337 C C . ASN A 1 165 ? 12.444 3.951 -18.604 1.00 95.00 165 ASN A C 1
ATOM 1339 O O . ASN A 1 165 ? 11.529 4.177 -17.809 1.00 95.00 165 ASN A O 1
ATOM 1343 N N . ARG A 1 166 ? 12.197 3.525 -19.853 1.00 94.94 166 ARG A N 1
ATOM 1344 C CA . ARG A 1 166 ? 10.842 3.184 -20.330 1.00 94.94 166 ARG A CA 1
ATOM 1345 C C . ARG A 1 166 ? 10.253 2.011 -19.538 1.00 94.94 166 ARG A C 1
ATOM 1347 O O . ARG A 1 166 ? 9.109 2.107 -19.098 1.00 94.94 166 ARG A O 1
ATOM 1354 N N . HIS A 1 167 ? 11.037 0.955 -19.323 1.00 95.75 167 HIS A N 1
ATOM 1355 C CA . HIS A 1 167 ? 10.652 -0.232 -18.556 1.00 95.75 167 HIS A CA 1
ATOM 1356 C C . HIS A 1 167 ? 10.309 0.102 -17.102 1.00 95.75 167 HIS A C 1
ATOM 1358 O O . HIS A 1 167 ? 9.279 -0.347 -16.609 1.00 95.75 167 HIS A O 1
ATOM 1364 N N . ASP A 1 168 ? 11.094 0.949 -16.436 1.00 95.00 168 ASP A N 1
ATOM 1365 C CA . ASP A 1 168 ? 10.839 1.345 -15.047 1.00 95.00 168 ASP A CA 1
ATOM 1366 C C . ASP A 1 168 ? 9.527 2.120 -14.905 1.00 95.00 168 ASP A C 1
ATOM 1368 O O . ASP A 1 168 ? 8.734 1.873 -13.992 1.00 95.00 168 ASP A O 1
ATOM 1372 N N . ASN A 1 169 ? 9.250 3.024 -15.847 1.00 94.25 169 ASN A N 1
ATOM 1373 C CA . ASN A 1 169 ? 7.980 3.742 -15.891 1.00 94.25 169 ASN A CA 1
ATOM 1374 C C . ASN A 1 169 ? 6.798 2.798 -16.151 1.00 94.25 169 ASN A C 1
ATOM 1376 O O . ASN A 1 169 ? 5.749 2.938 -15.520 1.00 94.25 169 ASN A O 1
ATOM 1380 N N . LEU A 1 170 ? 6.964 1.832 -17.057 1.00 94.50 170 LEU A N 1
ATOM 1381 C CA . LEU A 1 170 ? 5.937 0.840 -17.372 1.00 94.50 170 LEU A CA 1
ATOM 1382 C C . LEU A 1 170 ? 5.670 -0.092 -16.184 1.00 94.50 170 LEU A C 1
ATOM 1384 O O . LEU A 1 170 ? 4.518 -0.315 -15.824 1.00 94.50 170 LEU A O 1
ATOM 1388 N N . THR A 1 171 ? 6.726 -0.557 -15.519 1.00 94.06 171 THR A N 1
ATOM 1389 C CA . THR A 1 171 ? 6.656 -1.430 -14.342 1.00 94.06 171 THR A CA 1
ATOM 1390 C C . THR A 1 171 ? 5.894 -0.760 -13.205 1.00 94.06 171 THR A C 1
ATOM 1392 O O . THR A 1 171 ? 5.041 -1.390 -12.587 1.00 94.06 171 THR A O 1
ATOM 1395 N N . ARG A 1 172 ? 6.121 0.538 -12.959 1.00 92.31 172 ARG A N 1
ATOM 1396 C CA . ARG A 1 172 ? 5.336 1.295 -11.968 1.00 92.31 172 ARG A CA 1
ATOM 1397 C C . ARG A 1 172 ? 3.841 1.283 -12.297 1.00 92.31 172 ARG A C 1
ATOM 1399 O O . ARG A 1 172 ? 3.039 1.017 -11.408 1.00 92.31 172 ARG A O 1
ATOM 1406 N N . LYS A 1 173 ? 3.470 1.508 -13.564 1.00 91.81 173 LYS A N 1
ATOM 1407 C CA . LYS A 1 173 ? 2.066 1.463 -14.011 1.00 91.81 173 LYS A CA 1
ATOM 1408 C C . LYS A 1 173 ? 1.455 0.071 -13.853 1.00 91.81 173 LYS A C 1
ATOM 1410 O O . LYS A 1 173 ? 0.330 -0.030 -13.378 1.00 91.81 173 LYS A O 1
ATOM 1415 N N . VAL A 1 174 ? 2.201 -0.982 -14.194 1.00 92.19 174 VAL A N 1
ATOM 1416 C CA . VAL A 1 174 ? 1.783 -2.381 -14.002 1.00 92.19 174 VAL A CA 1
ATOM 1417 C C . VAL A 1 174 ? 1.535 -2.685 -12.526 1.00 92.19 174 VAL A C 1
ATOM 1419 O O . VAL A 1 174 ? 0.499 -3.244 -12.186 1.00 92.19 174 VAL A O 1
ATOM 1422 N N . VAL A 1 175 ? 2.431 -2.265 -11.628 1.00 90.75 175 VAL A N 1
ATOM 1423 C CA . VAL A 1 175 ? 2.250 -2.462 -10.181 1.00 90.75 175 VAL A CA 1
ATOM 1424 C C . VAL A 1 175 ? 0.996 -1.743 -9.676 1.00 90.75 175 VAL A C 1
ATOM 1426 O O . VAL A 1 175 ? 0.223 -2.336 -8.926 1.00 90.75 175 VAL A O 1
ATOM 1429 N N . THR A 1 176 ? 0.760 -0.496 -10.091 1.00 89.06 176 THR A N 1
ATOM 1430 C CA . THR A 1 176 ? -0.457 0.245 -9.719 1.00 89.06 176 THR A CA 1
ATOM 1431 C C . THR A 1 176 ? -1.721 -0.410 -10.279 1.00 89.06 176 THR A C 1
ATOM 1433 O O . THR A 1 176 ? -2.706 -0.535 -9.555 1.00 89.06 176 THR A O 1
ATOM 1436 N N . ALA A 1 177 ? -1.696 -0.874 -11.531 1.00 90.06 177 ALA A N 1
ATOM 1437 C CA . ALA A 1 177 ? -2.823 -1.575 -12.141 1.00 90.06 177 ALA A CA 1
ATOM 1438 C C . ALA A 1 177 ? -3.138 -2.885 -11.404 1.00 90.06 177 ALA A C 1
ATOM 1440 O O . ALA A 1 177 ? -4.286 -3.092 -11.026 1.00 90.06 177 ALA A O 1
ATOM 1441 N N . ASN A 1 178 ? -2.126 -3.705 -11.100 1.00 90.94 178 ASN A N 1
ATOM 1442 C CA . ASN A 1 178 ? -2.295 -4.961 -10.361 1.00 90.94 178 ASN A CA 1
ATOM 1443 C C . ASN A 1 178 ? -2.849 -4.733 -8.948 1.00 90.94 178 ASN A C 1
ATOM 1445 O O . ASN A 1 178 ? -3.704 -5.490 -8.492 1.00 90.94 178 ASN A O 1
ATOM 1449 N N . LYS A 1 179 ? -2.397 -3.679 -8.252 1.00 87.69 179 LYS A N 1
ATOM 1450 C CA . LYS A 1 179 ? -2.977 -3.278 -6.960 1.00 87.69 179 LYS A CA 1
ATOM 1451 C C . LYS A 1 179 ? -4.457 -2.921 -7.097 1.00 87.69 179 LYS A C 1
ATOM 1453 O O . LYS A 1 179 ? -5.258 -3.336 -6.266 1.00 87.69 179 LYS A O 1
ATOM 1458 N N . GLY A 1 180 ? -4.819 -2.185 -8.149 1.00 89.50 180 GLY A N 1
ATOM 1459 C CA . GLY A 1 180 ? -6.212 -1.885 -8.475 1.00 89.50 180 GLY A CA 1
ATOM 1460 C C . GLY A 1 180 ? -7.022 -3.152 -8.756 1.00 89.50 180 GLY A C 1
ATOM 1461 O O . GLY A 1 180 ? -8.080 -3.344 -8.166 1.00 89.50 180 GLY A O 1
ATOM 1462 N N . GLU A 1 181 ? -6.517 -4.050 -9.605 1.00 90.19 181 GLU A N 1
ATOM 1463 C CA . GLU A 1 181 ? -7.168 -5.331 -9.906 1.00 90.19 181 GLU A CA 1
ATOM 1464 C C . GLU A 1 181 ? -7.415 -6.136 -8.624 1.00 90.19 181 GLU A C 1
ATOM 1466 O O . GLU A 1 181 ? -8.533 -6.594 -8.397 1.00 90.19 181 GLU A O 1
ATOM 1471 N N . GLN A 1 182 ? -6.420 -6.222 -7.737 1.00 89.69 182 GLN A N 1
ATOM 1472 C CA . GLN A 1 182 ? -6.549 -6.884 -6.441 1.00 89.69 182 GLN A CA 1
ATOM 1473 C C . GLN A 1 182 ? -7.597 -6.211 -5.541 1.00 89.69 182 GLN A C 1
ATOM 1475 O O . GLN A 1 182 ? -8.420 -6.909 -4.949 1.00 89.69 182 GLN A O 1
ATOM 1480 N N . LEU A 1 183 ? -7.601 -4.876 -5.458 1.00 86.44 183 LEU A N 1
ATOM 1481 C CA . LEU A 1 183 ? -8.548 -4.107 -4.643 1.00 86.44 183 LEU A CA 1
ATOM 1482 C C . LEU A 1 183 ? -10.006 -4.359 -5.054 1.00 86.44 183 LEU A C 1
ATOM 1484 O O . LEU A 1 183 ? -10.881 -4.474 -4.199 1.00 86.44 183 LEU A O 1
ATOM 1488 N N . PHE A 1 184 ? -10.267 -4.475 -6.358 1.00 86.25 184 PHE A N 1
ATOM 1489 C CA . PHE A 1 184 ? -11.604 -4.743 -6.896 1.00 86.25 184 PHE A CA 1
ATOM 1490 C C . PHE A 1 184 ? -11.916 -6.235 -7.084 1.00 86.25 184 PHE A C 1
ATOM 1492 O O . PHE A 1 184 ? -12.992 -6.567 -7.585 1.00 86.25 184 PHE A O 1
ATOM 1499 N N . GLY A 1 185 ? -11.003 -7.138 -6.709 1.00 87.00 185 GLY A N 1
ATOM 1500 C CA . GLY A 1 185 ? -11.177 -8.583 -6.888 1.00 87.00 185 GLY A CA 1
ATOM 1501 C C . GLY A 1 185 ? -11.244 -9.023 -8.356 1.00 87.00 185 GLY A C 1
ATOM 1502 O O . GLY A 1 185 ? -11.902 -10.010 -8.684 1.00 87.00 185 GLY A O 1
ATOM 1503 N N . LEU A 1 186 ? -10.604 -8.272 -9.251 1.00 88.94 186 LEU A N 1
ATOM 1504 C CA . LEU A 1 186 ? -10.466 -8.603 -10.665 1.00 88.94 186 LEU A CA 1
ATOM 1505 C C . LEU A 1 186 ? -9.342 -9.636 -10.865 1.00 88.94 186 LEU A C 1
ATOM 1507 O O . LEU A 1 186 ? -8.417 -9.714 -10.051 1.00 88.94 186 LEU A O 1
ATOM 1511 N N . PRO A 1 187 ? -9.389 -10.444 -11.941 1.00 88.94 187 PRO A N 1
ATOM 1512 C CA . PRO A 1 187 ? -8.288 -11.339 -12.269 1.00 88.94 187 PRO A CA 1
ATOM 1513 C C . PRO A 1 187 ? -7.026 -10.524 -12.565 1.00 88.94 187 PRO A C 1
ATOM 1515 O O . PRO A 1 187 ? -7.052 -9.644 -13.423 1.00 88.94 187 PRO A O 1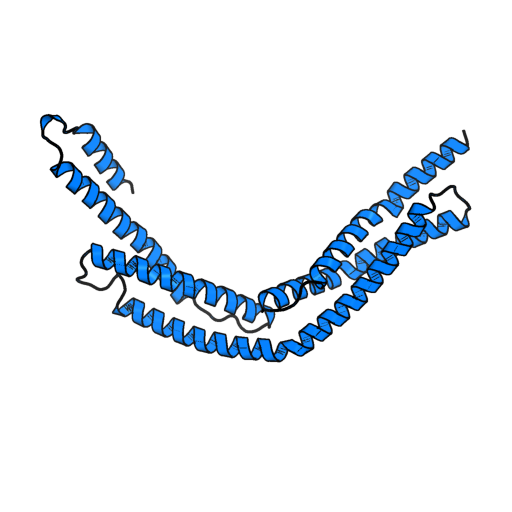
ATOM 1518 N N . ILE A 1 188 ? -5.934 -10.840 -11.866 1.00 88.25 188 ILE A N 1
ATOM 1519 C CA . ILE A 1 188 ? -4.651 -10.154 -12.047 1.00 88.25 188 ILE A CA 1
ATOM 1520 C C . ILE A 1 188 ? -4.130 -10.435 -13.457 1.00 88.25 188 ILE A C 1
ATOM 1522 O O . ILE A 1 188 ? -4.012 -11.593 -13.869 1.00 88.25 188 ILE A O 1
ATOM 1526 N N . SER A 1 189 ? -3.815 -9.372 -14.189 1.00 88.50 189 SER A N 1
ATOM 1527 C CA . SER A 1 189 ? -3.250 -9.457 -15.531 1.00 88.50 189 SER A CA 1
ATOM 1528 C C . SER A 1 189 ? -1.812 -9.999 -15.494 1.00 88.50 189 SER A C 1
ATOM 1530 O O . SER A 1 189 ? -0.990 -9.581 -14.675 1.00 88.50 189 SER A O 1
ATOM 1532 N N . ASP A 1 190 ? -1.486 -10.925 -16.401 1.00 88.25 190 ASP A N 1
ATOM 1533 C CA . ASP A 1 190 ? -0.127 -11.464 -16.527 1.00 88.25 190 ASP A CA 1
ATOM 1534 C C . ASP A 1 190 ? 0.759 -10.537 -17.376 1.00 88.25 190 ASP A C 1
ATOM 1536 O O . ASP A 1 190 ? 0.454 -10.250 -18.533 1.00 88.25 190 ASP A O 1
ATOM 1540 N N . TYR A 1 191 ? 1.881 -10.105 -16.797 1.00 90.56 191 TYR A N 1
ATOM 1541 C CA . TYR A 1 191 ? 2.917 -9.289 -17.440 1.00 90.56 191 TYR A CA 1
ATOM 1542 C C . TYR A 1 191 ? 4.301 -9.964 -17.361 1.00 90.56 191 TYR A C 1
ATOM 1544 O O . TYR A 1 191 ? 5.336 -9.305 -17.224 1.00 90.56 191 TYR A O 1
ATOM 1552 N N . SER A 1 192 ? 4.339 -11.297 -17.418 1.00 89.94 192 SER A N 1
ATOM 1553 C CA . SER A 1 192 ? 5.559 -12.108 -17.304 1.00 89.94 192 SER A CA 1
ATOM 1554 C C . SER A 1 192 ? 6.672 -11.719 -18.290 1.00 89.94 192 SER A C 1
ATOM 1556 O O . SER A 1 192 ? 7.844 -11.691 -17.901 1.00 89.94 192 SER A O 1
ATOM 1558 N N . ARG A 1 193 ? 6.337 -11.339 -19.530 1.00 91.75 193 ARG A N 1
ATOM 1559 C CA . ARG A 1 193 ? 7.306 -10.860 -20.536 1.00 91.75 193 ARG A CA 1
ATOM 1560 C C . ARG A 1 193 ? 7.991 -9.556 -20.119 1.00 91.75 193 ARG A C 1
ATOM 1562 O O . ARG A 1 193 ? 9.211 -9.459 -20.223 1.00 91.75 193 ARG A O 1
ATOM 1569 N N . ILE A 1 194 ? 7.264 -8.600 -19.538 1.00 93.06 194 ILE A N 1
ATOM 1570 C CA . ILE A 1 194 ? 7.857 -7.373 -18.976 1.00 93.06 194 ILE A CA 1
ATOM 1571 C C . ILE A 1 194 ? 8.851 -7.699 -17.855 1.00 93.06 194 ILE A C 1
ATOM 1573 O O . ILE A 1 194 ? 9.917 -7.085 -17.778 1.00 93.06 194 ILE A O 1
ATOM 1577 N N . ALA A 1 195 ? 8.560 -8.692 -17.009 1.00 92.69 195 ALA A N 1
ATOM 1578 C CA . ALA A 1 195 ? 9.499 -9.131 -15.977 1.00 92.69 195 ALA A CA 1
ATOM 1579 C C . ALA A 1 195 ? 10.765 -9.785 -16.569 1.00 92.69 195 ALA A C 1
ATOM 1581 O O . ALA A 1 195 ? 11.861 -9.586 -16.043 1.00 92.69 195 ALA A O 1
ATOM 1582 N N . GLN A 1 196 ? 10.636 -10.538 -17.668 1.00 93.88 196 GLN A N 1
ATOM 1583 C CA . GLN A 1 196 ? 11.778 -11.102 -18.401 1.00 93.88 196 GLN A CA 1
ATOM 1584 C C . GLN A 1 196 ? 12.653 -10.000 -19.007 1.00 93.88 196 GLN A C 1
ATOM 1586 O O . GLN A 1 196 ? 13.851 -9.968 -18.729 1.00 93.88 196 GLN A O 1
ATOM 1591 N N . ILE A 1 197 ? 12.050 -9.046 -19.727 1.00 93.88 197 ILE A N 1
ATOM 1592 C CA . ILE A 1 197 ? 12.756 -7.901 -20.326 1.00 93.88 197 ILE A CA 1
ATOM 1593 C C . ILE A 1 197 ? 13.495 -7.092 -19.251 1.00 93.88 197 ILE A C 1
ATOM 1595 O O . ILE A 1 197 ? 14.615 -6.637 -19.472 1.00 93.88 197 ILE A O 1
ATOM 1599 N N . GLY A 1 198 ? 12.918 -6.954 -18.053 1.00 93.50 198 GLY A N 1
ATOM 1600 C CA . GLY A 1 198 ? 13.589 -6.312 -16.919 1.00 93.50 198 GLY A CA 1
ATOM 1601 C C . GLY A 1 198 ? 14.909 -6.993 -16.542 1.00 93.50 198 GLY A C 1
ATOM 1602 O O . GLY A 1 198 ? 15.933 -6.323 -16.410 1.00 93.50 198 GLY A O 1
ATOM 1603 N N . LYS A 1 199 ? 14.914 -8.329 -16.442 1.00 94.38 199 LYS A N 1
ATOM 1604 C CA . LYS A 1 199 ? 16.131 -9.113 -16.162 1.00 94.38 199 LYS A CA 1
ATOM 1605 C C . LYS A 1 199 ? 17.151 -8.997 -17.293 1.00 94.38 199 LYS A C 1
ATOM 1607 O O . LYS A 1 199 ? 18.341 -8.837 -17.034 1.00 94.38 199 LYS A O 1
ATOM 1612 N N . GLU A 1 200 ? 16.693 -9.058 -18.539 1.00 93.94 200 GLU A N 1
ATOM 1613 C CA . GLU A 1 200 ? 17.546 -8.893 -19.719 1.00 93.94 200 GLU A CA 1
ATOM 1614 C C . GLU A 1 200 ? 18.221 -7.513 -19.728 1.00 93.94 200 GLU A C 1
ATOM 1616 O O . GLU A 1 200 ? 19.434 -7.412 -19.907 1.00 93.94 200 GLU A O 1
ATOM 1621 N N . LEU A 1 201 ? 17.468 -6.447 -19.446 1.00 93.94 201 LEU A N 1
ATOM 1622 C CA . LEU A 1 201 ? 17.988 -5.083 -19.352 1.00 93.94 201 LEU A CA 1
ATOM 1623 C C . LEU A 1 201 ? 19.024 -4.913 -18.235 1.00 93.94 201 LEU A C 1
ATOM 1625 O O . LEU A 1 201 ? 20.007 -4.203 -18.448 1.00 93.94 201 LEU A O 1
ATOM 1629 N N . GLU A 1 202 ? 18.839 -5.549 -17.076 1.00 92.88 202 GLU A N 1
ATOM 1630 C CA . GLU A 1 202 ? 19.826 -5.537 -15.986 1.00 92.88 202 GLU A CA 1
ATOM 1631 C C . GLU A 1 202 ? 21.129 -6.241 -16.378 1.00 92.88 202 GLU A C 1
ATOM 1633 O O . GLU A 1 202 ? 22.219 -5.725 -16.118 1.00 92.88 202 GLU A O 1
ATOM 1638 N N . LEU A 1 203 ? 21.033 -7.400 -17.034 1.00 92.38 203 LEU A N 1
ATOM 1639 C CA . LEU A 1 203 ? 22.202 -8.129 -17.528 1.00 92.38 203 LEU A CA 1
ATOM 1640 C C . LEU A 1 203 ? 22.962 -7.312 -18.576 1.00 92.38 203 LEU A C 1
ATOM 1642 O O . LEU A 1 203 ? 24.185 -7.190 -18.499 1.00 92.38 203 LEU A O 1
ATOM 1646 N N . LEU A 1 204 ? 22.245 -6.685 -19.510 1.00 91.06 204 LEU A N 1
ATOM 1647 C CA . LEU A 1 204 ? 22.844 -5.815 -20.521 1.00 91.06 204 LEU A CA 1
ATOM 1648 C C . LEU A 1 204 ? 23.497 -4.572 -19.913 1.00 91.06 204 LEU A C 1
ATOM 1650 O O . LEU A 1 204 ? 24.551 -4.152 -20.387 1.00 91.06 204 LEU A O 1
ATOM 1654 N N . GLN A 1 205 ? 22.916 -4.001 -18.853 1.00 89.75 205 GLN A N 1
ATOM 1655 C CA . GLN A 1 205 ? 23.527 -2.879 -18.137 1.00 89.75 205 GLN A CA 1
ATOM 1656 C C . GLN A 1 205 ? 24.906 -3.254 -17.595 1.00 89.75 205 GLN A C 1
ATOM 1658 O O . GLN A 1 205 ? 25.859 -2.491 -17.740 1.00 89.75 205 GLN A O 1
ATOM 1663 N N . ARG A 1 206 ? 25.011 -4.440 -16.981 1.00 89.50 206 ARG A N 1
ATOM 1664 C CA . ARG A 1 206 ? 26.275 -4.955 -16.441 1.00 89.50 206 ARG A CA 1
ATOM 1665 C C . ARG A 1 206 ? 27.275 -5.225 -17.558 1.00 89.50 206 ARG A C 1
ATOM 1667 O O . ARG A 1 206 ? 28.415 -4.789 -17.456 1.00 89.50 206 ARG A O 1
ATOM 1674 N N . LEU A 1 207 ? 26.833 -5.867 -18.639 1.00 89.38 207 LEU A N 1
ATOM 1675 C CA . LEU A 1 207 ? 27.683 -6.211 -19.777 1.00 89.38 207 LEU A CA 1
ATOM 1676 C C . LEU A 1 207 ? 28.272 -4.968 -20.461 1.00 89.38 207 LEU A C 1
ATOM 1678 O O . LEU A 1 207 ? 29.490 -4.847 -20.588 1.00 89.38 207 LEU A O 1
ATOM 1682 N N . TYR A 1 208 ? 27.424 -4.029 -20.888 1.00 87.25 208 TYR A N 1
ATOM 1683 C CA . TYR A 1 208 ? 27.891 -2.816 -21.565 1.00 87.25 208 TYR A CA 1
ATOM 1684 C C . TYR A 1 208 ? 28.602 -1.854 -20.609 1.00 87.25 208 TYR A C 1
ATOM 1686 O O . TYR A 1 208 ? 29.520 -1.146 -21.027 1.00 87.25 208 TYR A O 1
ATOM 1694 N N . GLY A 1 209 ? 28.216 -1.848 -19.329 1.00 85.44 209 GLY A N 1
ATOM 1695 C CA . GLY A 1 209 ? 28.918 -1.120 -18.276 1.00 85.44 209 GLY A CA 1
ATOM 1696 C C . GLY A 1 209 ? 30.360 -1.599 -18.118 1.00 85.44 209 GLY A C 1
ATOM 1697 O O . GLY A 1 209 ? 31.276 -0.785 -18.226 1.00 85.44 209 GLY A O 1
ATOM 1698 N N . LEU A 1 210 ? 30.561 -2.912 -17.958 1.00 87.31 210 LEU A N 1
ATOM 1699 C CA . LEU A 1 210 ? 31.887 -3.526 -17.856 1.00 87.31 210 LEU A CA 1
ATOM 1700 C C . LEU A 1 210 ? 32.713 -3.282 -19.122 1.00 87.31 210 LEU A C 1
ATOM 1702 O O . LEU A 1 210 ? 33.863 -2.867 -19.032 1.00 87.31 210 LEU A O 1
ATOM 1706 N N . TYR A 1 211 ? 32.120 -3.458 -20.305 1.00 85.94 211 TYR A N 1
ATOM 1707 C CA . TYR A 1 211 ? 32.797 -3.188 -21.575 1.00 85.94 211 TYR A CA 1
ATOM 1708 C C . TYR A 1 211 ? 33.321 -1.745 -21.666 1.00 85.94 211 TYR A C 1
ATOM 1710 O O . TYR A 1 211 ? 34.456 -1.510 -22.080 1.00 85.94 211 TYR A O 1
ATOM 1718 N N . ASN A 1 212 ? 32.509 -0.763 -21.265 1.00 84.94 212 ASN A N 1
ATOM 1719 C CA . ASN A 1 212 ? 32.909 0.642 -21.277 1.00 84.94 212 ASN A CA 1
ATOM 1720 C C . ASN A 1 212 ? 33.971 0.946 -20.207 1.00 84.94 212 ASN A C 1
ATOM 1722 O O . ASN A 1 212 ? 34.879 1.732 -20.462 1.00 84.94 212 ASN A O 1
ATOM 1726 N N . GLU A 1 213 ? 33.875 0.324 -19.028 1.00 86.31 213 GLU A N 1
ATOM 1727 C CA . GLU A 1 213 ? 34.884 0.425 -17.966 1.00 86.31 213 GLU A CA 1
ATOM 1728 C C . GLU A 1 213 ? 36.242 -0.095 -18.458 1.00 86.31 213 GLU A C 1
ATOM 1730 O O . GLU A 1 213 ? 37.225 0.641 -18.418 1.00 86.31 213 GLU A O 1
ATOM 1735 N N . VAL A 1 214 ? 36.274 -1.305 -19.028 1.00 87.62 214 VAL A N 1
ATOM 1736 C CA . VAL A 1 214 ? 37.482 -1.911 -19.607 1.00 87.62 214 VAL A CA 1
ATOM 1737 C C . VAL A 1 214 ? 38.058 -1.024 -20.706 1.00 87.62 214 VAL A C 1
ATOM 1739 O O . VAL A 1 214 ? 39.236 -0.685 -20.658 1.00 87.62 214 VAL A O 1
ATOM 1742 N N . ASN A 1 215 ? 37.241 -0.591 -21.671 1.00 85.88 215 ASN A N 1
ATOM 1743 C CA . ASN A 1 215 ? 37.724 0.244 -22.769 1.00 85.88 215 ASN A CA 1
ATOM 1744 C C . ASN A 1 215 ? 38.283 1.581 -22.290 1.00 85.88 215 ASN A C 1
ATOM 1746 O O . ASN A 1 215 ? 39.332 1.992 -22.770 1.00 85.88 215 ASN A O 1
ATOM 1750 N N . LYS A 1 216 ? 37.621 2.264 -21.349 1.00 86.75 216 LYS A N 1
ATOM 1751 C CA . LYS A 1 216 ? 38.125 3.531 -20.800 1.00 86.75 216 LYS A CA 1
ATOM 1752 C C . LYS A 1 216 ? 39.448 3.342 -20.074 1.00 86.75 216 LYS A C 1
ATOM 1754 O O . LYS A 1 216 ? 40.354 4.148 -20.261 1.00 86.75 216 LYS A O 1
ATOM 1759 N N . THR A 1 217 ? 39.563 2.286 -19.277 1.00 86.62 217 THR A N 1
ATOM 1760 C CA . THR A 1 217 ? 40.783 1.978 -18.530 1.00 86.62 217 THR A CA 1
ATOM 1761 C C . THR A 1 217 ? 41.931 1.611 -19.474 1.00 86.62 217 THR A C 1
ATOM 1763 O O . THR A 1 217 ? 43.016 2.176 -19.360 1.00 86.62 217 THR A O 1
ATOM 1766 N N . VAL A 1 218 ? 41.672 0.769 -20.480 1.00 85.81 218 VAL A N 1
ATOM 1767 C CA . VAL A 1 218 ? 42.650 0.401 -21.517 1.00 85.81 218 VAL A CA 1
ATOM 1768 C C . VAL A 1 218 ? 43.053 1.605 -22.369 1.00 85.81 218 VAL A C 1
ATOM 1770 O O . VAL A 1 218 ? 44.242 1.814 -22.591 1.00 85.81 218 VAL A O 1
ATOM 1773 N N . SER A 1 219 ? 42.099 2.434 -22.810 1.00 87.19 219 SER A N 1
ATOM 1774 C CA . SER A 1 219 ? 42.390 3.701 -23.494 1.00 87.19 219 SER A CA 1
ATOM 1775 C C . SER A 1 219 ? 43.258 4.614 -22.632 1.00 87.19 219 SER A C 1
ATOM 1777 O O . SER A 1 219 ? 44.254 5.134 -23.121 1.00 87.19 219 SER A O 1
ATOM 1779 N N . GLY A 1 220 ? 42.944 4.726 -21.340 1.00 86.44 220 GLY A N 1
ATOM 1780 C CA . GLY A 1 220 ? 43.724 5.511 -20.389 1.00 86.44 220 GLY A CA 1
ATOM 1781 C C . GLY A 1 220 ? 45.164 5.024 -20.230 1.00 86.44 220 GLY A C 1
ATOM 1782 O O . GLY A 1 220 ? 46.039 5.847 -19.992 1.00 86.44 220 GLY A O 1
ATOM 1783 N N . TYR A 1 221 ? 45.447 3.728 -20.416 1.00 86.62 221 TYR A N 1
ATOM 1784 C CA . TYR A 1 221 ? 46.824 3.219 -20.409 1.00 86.62 221 TYR A CA 1
ATOM 1785 C C . TYR A 1 221 ? 47.660 3.742 -21.580 1.00 86.62 221 TYR A C 1
ATOM 1787 O O . TYR A 1 221 ? 48.856 3.973 -21.406 1.00 86.62 221 TYR A O 1
ATOM 1795 N N . TYR A 1 222 ? 47.052 3.961 -22.750 1.00 84.12 222 TYR A N 1
ATOM 1796 C CA . TYR A 1 222 ? 47.755 4.510 -23.914 1.00 84.12 222 TYR A CA 1
ATOM 1797 C C . TYR A 1 222 ? 48.142 5.984 -23.743 1.00 84.12 222 TYR A C 1
ATOM 1799 O O . TYR A 1 222 ? 49.073 6.442 -24.405 1.00 84.12 222 TYR A O 1
ATOM 1807 N N . ASP A 1 223 ? 47.478 6.703 -22.836 1.00 86.62 223 ASP A N 1
ATOM 1808 C CA . ASP A 1 223 ? 47.758 8.111 -22.539 1.00 86.62 223 ASP A CA 1
ATOM 1809 C C . ASP A 1 223 ? 48.877 8.295 -21.489 1.00 86.62 223 ASP A C 1
ATOM 1811 O O . ASP A 1 223 ? 49.312 9.420 -21.227 1.00 86.62 223 ASP A O 1
ATOM 1815 N N . ILE A 1 224 ? 49.375 7.208 -20.880 1.00 86.81 224 ILE A N 1
ATOM 1816 C CA . ILE A 1 224 ? 50.430 7.256 -19.856 1.00 86.81 224 ILE A CA 1
ATOM 1817 C C . ILE A 1 224 ? 51.810 7.353 -20.520 1.00 86.81 224 ILE A C 1
ATOM 1819 O O . ILE A 1 224 ? 52.188 6.539 -21.362 1.00 86.81 224 ILE A O 1
ATOM 1823 N N . ILE A 1 225 ? 52.619 8.327 -20.094 1.00 86.44 225 ILE A N 1
ATOM 1824 C CA . ILE A 1 225 ? 54.014 8.462 -20.535 1.00 86.44 225 ILE A CA 1
ATOM 1825 C C . ILE A 1 225 ? 54.833 7.293 -19.972 1.00 86.44 225 ILE A C 1
ATOM 1827 O O . ILE A 1 225 ? 54.760 7.015 -18.781 1.00 86.44 225 ILE A O 1
ATOM 1831 N N . TRP A 1 226 ? 55.695 6.671 -20.786 1.00 83.06 226 TRP A N 1
ATOM 1832 C CA . TRP A 1 226 ? 56.515 5.498 -20.421 1.00 83.06 226 TRP A CA 1
ATOM 1833 C C . TRP A 1 226 ? 57.218 5.554 -19.055 1.00 83.06 226 TRP A C 1
ATOM 1835 O O . TRP A 1 226 ? 57.397 4.517 -18.425 1.00 83.06 226 TRP A O 1
ATOM 1845 N N . ARG A 1 227 ? 57.628 6.742 -18.594 1.00 86.19 227 ARG A N 1
ATOM 1846 C CA . ARG A 1 227 ? 58.279 6.928 -17.287 1.00 86.19 227 ARG A CA 1
ATOM 1847 C C . ARG A 1 227 ? 57.340 6.646 -16.106 1.00 86.19 227 ARG A C 1
ATOM 1849 O O . ARG A 1 227 ? 57.815 6.195 -15.070 1.00 86.19 227 ARG A O 1
ATOM 1856 N N . ASP A 1 228 ? 56.048 6.895 -16.283 1.00 84.94 228 ASP A N 1
ATOM 1857 C CA . ASP A 1 228 ? 55.021 6.844 -15.239 1.00 84.94 228 ASP A CA 1
ATOM 1858 C C . ASP A 1 228 ? 54.136 5.586 -15.355 1.00 84.94 228 ASP A C 1
ATOM 1860 O O . ASP A 1 228 ? 53.169 5.419 -14.608 1.00 84.94 228 ASP A O 1
ATOM 1864 N N . VAL A 1 229 ? 54.458 4.677 -16.285 1.00 85.44 229 VAL A N 1
ATOM 1865 C CA . VAL A 1 229 ? 53.740 3.410 -16.468 1.00 85.44 229 VAL A CA 1
ATOM 1866 C C . VAL A 1 229 ? 54.028 2.475 -15.296 1.00 85.44 229 VAL A C 1
ATOM 1868 O O . VAL A 1 229 ? 55.162 2.055 -15.074 1.00 85.44 229 VAL A O 1
ATOM 1871 N N . ASN A 1 230 ? 52.974 2.088 -14.579 1.00 86.19 230 ASN A N 1
ATOM 1872 C CA . ASN A 1 230 ? 53.037 1.090 -13.518 1.00 86.19 230 ASN A CA 1
ATOM 1873 C C . ASN A 1 230 ? 52.457 -0.247 -14.011 1.00 86.19 230 ASN A C 1
ATOM 1875 O O . ASN A 1 230 ? 51.239 -0.407 -14.099 1.00 86.19 230 ASN A O 1
ATOM 1879 N N . MET A 1 231 ? 53.333 -1.211 -14.314 1.00 83.06 231 MET A N 1
ATOM 1880 C CA . MET A 1 231 ? 52.931 -2.531 -14.819 1.00 83.06 231 MET A CA 1
ATOM 1881 C C . MET A 1 231 ? 52.201 -3.394 -13.779 1.00 83.06 231 MET A C 1
ATOM 1883 O O . MET A 1 231 ? 51.322 -4.162 -14.158 1.00 83.06 231 MET A O 1
ATOM 1887 N N . GLU A 1 232 ? 52.510 -3.256 -12.486 1.00 87.19 232 GLU A N 1
ATOM 1888 C CA . GLU A 1 232 ? 51.833 -4.012 -11.419 1.00 87.19 232 GLU A CA 1
ATOM 1889 C C . GLU A 1 232 ? 50.375 -3.572 -11.269 1.00 87.19 232 GLU A C 1
ATOM 1891 O O . GLU A 1 232 ? 49.482 -4.404 -11.133 1.00 87.19 232 GLU A O 1
ATOM 1896 N N . LYS A 1 233 ? 50.124 -2.262 -11.370 1.00 85.44 233 LYS A N 1
ATOM 1897 C CA . LYS A 1 233 ? 48.767 -1.708 -11.337 1.00 85.44 233 LYS A CA 1
ATOM 1898 C C . LYS A 1 233 ? 47.936 -2.174 -12.535 1.00 85.44 233 LYS A C 1
ATOM 1900 O O . LYS A 1 233 ? 46.803 -2.595 -12.353 1.00 85.44 233 LYS A O 1
ATOM 1905 N N . ILE A 1 234 ? 48.510 -2.142 -13.739 1.00 85.94 234 ILE A N 1
ATOM 1906 C CA . ILE A 1 234 ? 47.831 -2.620 -14.955 1.00 85.94 234 ILE A CA 1
ATOM 1907 C C . ILE A 1 234 ? 47.507 -4.117 -14.842 1.00 85.94 234 ILE A C 1
ATOM 1909 O O . ILE A 1 234 ? 46.415 -4.537 -15.212 1.00 85.94 234 ILE A O 1
ATOM 1913 N N . ALA A 1 235 ? 48.430 -4.927 -14.312 1.00 85.69 235 ALA A N 1
ATOM 1914 C CA . ALA A 1 235 ? 48.190 -6.352 -14.099 1.00 85.69 235 ALA A CA 1
ATOM 1915 C C . ALA A 1 235 ? 47.050 -6.605 -13.096 1.00 85.69 235 ALA A C 1
ATOM 1917 O O . ALA A 1 235 ? 46.191 -7.441 -13.366 1.00 85.69 235 ALA A O 1
ATOM 1918 N N . ALA A 1 236 ? 47.010 -5.854 -11.990 1.00 88.44 236 ALA A N 1
ATOM 1919 C CA . ALA A 1 236 ? 45.942 -5.948 -10.996 1.00 88.44 236 ALA A CA 1
ATOM 1920 C C . ALA A 1 236 ? 44.572 -5.541 -11.568 1.00 88.44 236 ALA A C 1
ATOM 1922 O O . ALA A 1 236 ? 43.602 -6.278 -11.410 1.00 88.44 236 ALA A O 1
ATOM 1923 N N . ASP A 1 237 ? 44.501 -4.422 -12.296 1.00 86.31 237 ASP A N 1
ATOM 1924 C CA . ASP A 1 237 ? 43.267 -3.952 -12.939 1.00 86.31 237 ASP A CA 1
ATOM 1925 C C . ASP A 1 237 ? 42.722 -4.991 -13.949 1.00 86.31 237 ASP A C 1
ATOM 1927 O O . ASP A 1 237 ? 41.519 -5.254 -14.000 1.00 86.31 237 ASP A O 1
ATOM 1931 N N . LEU A 1 238 ? 43.601 -5.621 -14.743 1.00 84.69 238 LEU A N 1
ATOM 1932 C CA . LEU A 1 238 ? 43.223 -6.678 -15.693 1.00 84.69 238 LEU A CA 1
ATOM 1933 C C . LEU A 1 238 ? 42.739 -7.955 -14.991 1.00 84.69 238 LEU A C 1
ATOM 1935 O O . LEU A 1 238 ? 41.783 -8.580 -15.455 1.00 84.69 238 LEU A O 1
ATOM 1939 N N . GLU A 1 239 ? 43.369 -8.336 -13.878 1.00 87.44 239 GLU A N 1
ATOM 1940 C CA . GLU A 1 239 ? 42.942 -9.483 -13.071 1.00 87.44 239 GLU A CA 1
ATOM 1941 C C . GLU A 1 239 ? 41.565 -9.240 -12.431 1.00 87.44 239 GLU A C 1
ATOM 1943 O O . GLU A 1 239 ? 40.730 -10.146 -12.376 1.00 87.44 239 GLU A O 1
ATOM 1948 N N . ASP A 1 240 ? 41.287 -8.008 -12.003 1.00 87.75 240 ASP A N 1
ATOM 1949 C CA . ASP A 1 240 ? 39.990 -7.619 -11.449 1.00 87.75 240 ASP A CA 1
ATOM 1950 C C . ASP A 1 240 ? 38.882 -7.618 -12.510 1.00 87.75 240 ASP A C 1
ATOM 1952 O O . ASP A 1 240 ? 37.773 -8.086 -12.236 1.00 87.75 240 ASP A O 1
ATOM 1956 N N . PHE A 1 241 ? 39.163 -7.179 -13.742 1.00 85.69 241 PHE A N 1
ATOM 1957 C CA . PHE A 1 241 ? 38.201 -7.294 -14.845 1.00 85.69 241 PHE A CA 1
ATOM 1958 C C . PHE A 1 241 ? 37.876 -8.743 -15.212 1.00 85.69 241 PHE A C 1
ATOM 1960 O O . PHE A 1 241 ? 36.761 -9.014 -15.646 1.00 85.69 241 PHE A O 1
ATOM 1967 N N . GLN A 1 242 ? 38.808 -9.678 -15.012 1.00 80.25 242 GLN A N 1
ATOM 1968 C CA . GLN A 1 242 ? 38.573 -11.104 -15.250 1.00 80.25 242 GLN A CA 1
ATOM 1969 C C . GLN A 1 242 ? 37.653 -11.745 -14.192 1.00 80.25 242 GLN A C 1
ATOM 1971 O O . GLN A 1 242 ? 37.048 -12.785 -14.456 1.00 80.25 242 GLN A O 1
ATOM 1976 N N . LYS A 1 243 ? 37.562 -11.154 -12.993 1.00 83.44 243 LYS A N 1
ATOM 1977 C CA . LYS A 1 243 ? 36.751 -11.657 -11.869 1.00 83.44 243 LYS A CA 1
ATOM 1978 C C . LYS A 1 243 ? 35.322 -11.096 -11.831 1.00 83.44 243 LYS A C 1
ATOM 1980 O O . LYS A 1 243 ? 34.502 -11.646 -11.094 1.00 83.44 243 LYS A O 1
ATOM 1985 N N . LYS A 1 244 ? 35.048 -10.003 -12.549 1.00 73.19 244 LYS A N 1
ATOM 1986 C CA . LYS A 1 244 ? 33.726 -9.356 -12.660 1.00 73.19 244 LYS A CA 1
ATOM 1987 C C . LYS A 1 244 ? 32.845 -10.041 -13.704 1.00 73.19 244 LYS A C 1
ATOM 1989 O O . LYS A 1 244 ? 31.618 -10.082 -13.462 1.00 73.19 244 LYS A O 1
#

pLDDT: mean 89.6, std 5.16, range [62.78, 97.12]